Protein AF-A0A1H6IIQ5-F1 (afdb_monomer_lite)

Foldseek 3Di:
DACQPQLQLQLVVLLVVLPWDWDDDPFWIWTDDPQKIKIFGADPSNFTQKMWIQHNVRDIDIDDGDRVVPSQVSSCVRNVDHDDDDDDDDDDDDDDDDDDDQWDDPVNQLVLAPDPVQSVLVVVLVVVLVVLVPDAAPADHDQWDTHGPPWTWIFGQRSRFDDFQWTWTDDPNFIWIWGCLVPPDPLNLPCLSQLVQVLQVHGSNDDGDIDGCPPPHSVSNVVSRVSSSVRSRD

pLDDT: mean 78.48, std 18.33, range [27.16, 97.44]

Sequence (234 aa):
MAEGTGGRLDIVDIAHASGWEVESTIQADVFTKGASRIQVQYSQEDMIENAVKNDGDGDRGALGNHAESKVAQVRYWLTGRPIEAPAAPTRFPEADFTTEPSGWTRPRFIAALEDPGDRAFLAGFLQLMDANGQQPAQGTHARLTFGKRPGGAVFVYPFGRRFPPFKFSIKDGRLMISGCWKGNFKVSGHPGFAEIATLLGQDESGPAKAVPVAGLDPDEVWQIGDRVSRAINR

Organism: Mycolicibacterium rutilum (NCBI:txid370526)

Secondary structure (DSSP, 8-state):
---HHHHHHHHHHHHHHTT-EEEE-SSEEEEEETTEEEEEEE-TTS-EEEEEEE-TTS-EEE--S-HHHHHHHHHHHHH--PPPPPPPPPP----------SB--HHHHHHT---HHHHHHHHHHHHHHHHHHTSPPSSSS-SEEEPBSSS-EEEE-GGG-SS-SEEEEEETTEEEEEESTTSSSTTTT-GGGHHHHHHTT--TTS----EE-TT--HHHHHHHHHHHHHHHT-

Radius of gyration: 19.66 Å; chains: 1; bounding box: 39×60×56 Å

Structure (mmCIF, N/CA/C/O backbone):
data_AF-A0A1H6IIQ5-F1
#
_entry.id   AF-A0A1H6IIQ5-F1
#
loop_
_atom_site.group_PDB
_atom_site.id
_atom_site.type_symbol
_atom_site.label_atom_id
_atom_site.label_alt_id
_atom_site.label_comp_id
_atom_site.label_asym_id
_atom_site.label_entity_id
_atom_site.label_seq_id
_atom_site.pdbx_PDB_ins_code
_atom_site.Cartn_x
_atom_site.Cartn_y
_atom_site.Cartn_z
_atom_site.occupancy
_atom_site.B_iso_or_equiv
_atom_site.auth_seq_id
_atom_site.auth_comp_id
_atom_site.auth_asym_id
_atom_site.auth_atom_id
_atom_site.pdbx_PDB_model_num
ATOM 1 N N . MET A 1 1 ? 13.148 12.201 -7.259 1.00 36.50 1 MET A N 1
ATOM 2 C CA . MET A 1 1 ? 13.138 11.377 -8.486 1.00 36.50 1 MET A CA 1
ATOM 3 C C . MET A 1 1 ? 12.663 9.969 -8.117 1.00 36.50 1 MET A C 1
ATOM 5 O O . MET A 1 1 ? 13.491 9.113 -7.851 1.00 36.50 1 MET A O 1
ATOM 9 N N . ALA A 1 2 ? 11.345 9.774 -7.963 1.00 33.62 2 ALA A N 1
ATOM 10 C CA . ALA A 1 2 ? 10.700 8.490 -7.620 1.00 33.62 2 ALA A CA 1
ATOM 11 C C . ALA A 1 2 ? 9.204 8.478 -8.036 1.00 33.62 2 ALA A C 1
ATOM 13 O O . ALA A 1 2 ? 8.360 7.918 -7.342 1.00 33.62 2 ALA A O 1
ATOM 14 N N . GLU A 1 3 ? 8.853 9.156 -9.136 1.00 41.97 3 GLU A N 1
ATOM 15 C CA . GLU A 1 3 ? 7.456 9.341 -9.580 1.00 41.97 3 GLU A CA 1
ATOM 16 C C . GLU A 1 3 ? 6.924 8.223 -10.499 1.00 41.97 3 GLU A C 1
ATOM 18 O O . GLU A 1 3 ? 5.711 8.112 -10.669 1.00 41.97 3 GLU A O 1
ATOM 23 N N . GLY A 1 4 ? 7.791 7.364 -11.049 1.00 37.19 4 GLY A N 1
ATOM 24 C CA . GLY A 1 4 ? 7.422 6.412 -12.109 1.00 37.19 4 GLY A CA 1
ATOM 25 C C . GLY A 1 4 ? 6.372 5.372 -11.707 1.00 37.19 4 GLY A C 1
ATOM 26 O O . GLY A 1 4 ? 5.328 5.256 -12.343 1.00 37.19 4 GLY A O 1
ATOM 27 N N . THR A 1 5 ? 6.558 4.675 -10.586 1.00 46.50 5 THR A N 1
ATOM 28 C CA . THR A 1 5 ? 5.642 3.580 -10.203 1.00 46.50 5 THR A CA 1
ATOM 29 C C . THR A 1 5 ? 4.276 4.033 -9.687 1.00 46.50 5 THR A C 1
ATOM 31 O O . THR A 1 5 ? 3.289 3.314 -9.835 1.00 46.50 5 THR A O 1
ATOM 34 N N . GLY A 1 6 ? 4.197 5.218 -9.071 1.00 54.16 6 GLY A N 1
ATOM 35 C CA . GLY A 1 6 ? 2.929 5.757 -8.566 1.00 54.16 6 GLY A CA 1
ATOM 36 C C . GLY A 1 6 ? 1.976 6.152 -9.695 1.00 54.16 6 GLY A C 1
ATOM 37 O O . GLY A 1 6 ? 0.761 6.035 -9.547 1.00 54.16 6 GLY A O 1
ATOM 38 N N . GLY A 1 7 ? 2.526 6.568 -10.841 1.00 62.19 7 GLY A N 1
ATOM 39 C CA . GLY A 1 7 ? 1.749 6.992 -12.002 1.00 62.19 7 GLY A CA 1
ATOM 40 C C . GLY A 1 7 ? 0.957 5.854 -12.641 1.00 62.19 7 GLY A C 1
ATOM 41 O O . GLY A 1 7 ? -0.214 6.037 -12.962 1.00 62.19 7 GLY A O 1
ATOM 42 N N . ARG A 1 8 ? 1.559 4.669 -12.789 1.00 71.56 8 ARG A N 1
ATOM 43 C CA . ARG A 1 8 ? 0.907 3.531 -13.449 1.00 71.56 8 ARG A CA 1
ATOM 44 C C . ARG A 1 8 ? -0.277 2.974 -12.655 1.00 71.56 8 ARG A C 1
ATOM 46 O O . ARG A 1 8 ? -1.353 2.797 -13.219 1.00 71.56 8 ARG A O 1
ATOM 53 N N . LEU A 1 9 ? -0.104 2.761 -11.348 1.00 68.19 9 LEU A N 1
ATOM 54 C CA . LEU A 1 9 ? -1.176 2.259 -10.475 1.00 68.19 9 LEU A CA 1
ATOM 55 C C . LEU A 1 9 ? -2.362 3.229 -10.413 1.00 68.19 9 LEU A C 1
ATOM 57 O O . LEU A 1 9 ? -3.512 2.812 -10.497 1.00 68.19 9 LEU A O 1
ATOM 61 N N . ASP A 1 10 ? -2.076 4.528 -10.351 1.00 75.06 10 ASP A N 1
ATOM 62 C CA . ASP A 1 10 ? -3.104 5.565 -10.359 1.00 75.06 10 ASP A CA 1
ATOM 63 C C . ASP A 1 10 ? -3.925 5.580 -11.660 1.00 75.06 10 ASP A C 1
ATOM 65 O O . ASP A 1 10 ? -5.129 5.813 -11.628 1.00 75.06 10 ASP A O 1
ATOM 69 N N . ILE A 1 11 ? -3.305 5.294 -12.807 1.00 79.31 11 ILE A N 1
ATOM 70 C CA . ILE A 1 11 ? -4.010 5.219 -14.095 1.00 79.31 11 ILE A CA 1
ATOM 71 C C . ILE A 1 11 ? -4.976 4.029 -14.122 1.00 79.31 11 ILE A C 1
ATOM 73 O O . ILE A 1 11 ? -6.109 4.184 -14.578 1.00 79.31 11 ILE A O 1
ATOM 77 N N . VAL A 1 12 ? -4.563 2.871 -13.600 1.00 78.31 12 VAL A N 1
ATOM 78 C CA . VAL A 1 12 ? -5.412 1.670 -13.522 1.00 78.31 12 VAL A CA 1
ATOM 79 C C . VAL A 1 12 ? -6.593 1.884 -12.572 1.00 78.31 12 VAL A C 1
ATOM 81 O O . VAL A 1 12 ? -7.730 1.576 -12.931 1.00 78.31 12 VAL A O 1
ATOM 84 N N . ASP A 1 13 ? -6.360 2.486 -11.404 1.00 74.25 13 ASP A N 1
ATOM 85 C CA . ASP A 1 13 ? -7.429 2.809 -10.452 1.00 74.25 13 ASP A CA 1
ATOM 86 C C . ASP A 1 13 ? -8.444 3.802 -11.055 1.00 74.25 13 ASP A C 1
ATOM 88 O O . ASP A 1 13 ? -9.658 3.606 -10.943 1.00 74.25 13 ASP A O 1
ATOM 92 N N . ILE A 1 14 ? -7.967 4.841 -11.757 1.00 77.62 14 ILE A N 1
ATOM 93 C CA . ILE A 1 14 ? -8.823 5.808 -12.467 1.00 77.62 14 ILE A CA 1
ATOM 94 C C . ILE A 1 14 ? -9.638 5.125 -13.570 1.00 77.62 14 ILE A C 1
ATOM 96 O O . ILE A 1 14 ? -10.820 5.441 -13.741 1.00 77.62 14 ILE A O 1
ATOM 100 N N . ALA A 1 15 ? -9.029 4.201 -14.314 1.00 80.44 15 ALA A N 1
ATOM 101 C CA . ALA A 1 15 ? -9.694 3.460 -15.376 1.00 80.44 15 ALA A CA 1
ATOM 102 C C . ALA A 1 15 ? -10.856 2.622 -14.826 1.00 80.44 15 ALA A C 1
ATOM 104 O O . ALA A 1 15 ? -11.986 2.768 -15.298 1.00 80.44 15 ALA A O 1
ATOM 105 N N . HIS A 1 16 ? -10.618 1.842 -13.768 1.00 75.19 16 HIS A N 1
ATOM 106 C CA . HIS A 1 16 ? -11.666 1.065 -13.105 1.00 75.19 16 HIS A CA 1
ATOM 107 C C . HIS A 1 16 ? -12.784 1.952 -12.550 1.00 75.19 16 HIS A C 1
ATOM 109 O O . HIS A 1 16 ? -13.960 1.687 -12.804 1.00 75.19 16 HIS A O 1
ATOM 115 N N . ALA A 1 17 ? -12.439 3.043 -11.858 1.00 70.50 17 ALA A N 1
ATOM 116 C CA . ALA A 1 17 ? -13.425 3.991 -11.336 1.00 70.50 17 ALA A CA 1
ATOM 117 C C . ALA A 1 17 ? -14.260 4.652 -12.448 1.00 70.50 17 ALA A C 1
ATOM 119 O O . ALA A 1 17 ? -15.414 5.017 -12.231 1.00 70.50 17 ALA A O 1
ATOM 120 N N . SER A 1 18 ? -13.691 4.779 -13.648 1.00 78.12 18 SER A N 1
ATOM 121 C CA . SER A 1 18 ? -14.348 5.356 -14.825 1.00 78.12 18 SER A CA 1
ATOM 122 C C . SER A 1 18 ? -15.048 4.304 -15.701 1.00 78.12 18 SER A C 1
ATOM 124 O O . SER A 1 18 ? -15.541 4.641 -16.783 1.00 78.12 18 SER A O 1
ATOM 126 N N . GLY A 1 19 ? -15.118 3.045 -15.253 1.00 81.31 19 GLY A N 1
ATOM 127 C CA . GLY A 1 19 ? -15.808 1.951 -15.940 1.00 81.31 19 GLY A CA 1
ATOM 128 C C . GLY A 1 19 ? -15.093 1.442 -17.191 1.00 81.31 19 GLY A C 1
ATOM 129 O O . GLY A 1 19 ? -15.761 1.054 -18.147 1.00 81.31 19 GLY A O 1
ATOM 130 N N . TRP A 1 20 ? -13.762 1.509 -17.219 1.00 88.06 20 TRP A N 1
ATOM 131 C CA . TRP A 1 20 ? -12.939 0.870 -18.245 1.00 88.06 20 TRP A CA 1
ATOM 132 C C . TRP A 1 20 ? -12.517 -0.528 -17.794 1.00 88.06 20 TRP A C 1
ATOM 134 O O . TRP A 1 20 ? -12.188 -0.749 -16.626 1.00 88.06 20 TRP A O 1
ATOM 144 N N . GLU A 1 21 ? -12.485 -1.457 -18.742 1.00 86.06 21 GLU A N 1
ATOM 145 C CA . GLU A 1 21 ? -11.819 -2.746 -18.584 1.00 86.06 21 GLU A CA 1
ATOM 146 C C . GLU A 1 21 ? -10.320 -2.568 -18.812 1.00 86.06 21 GLU A C 1
ATOM 148 O O . GLU A 1 21 ? -9.916 -1.763 -19.654 1.00 86.06 21 GLU A O 1
ATOM 153 N N . VAL A 1 22 ? -9.495 -3.292 -18.054 1.00 87.19 22 VAL A N 1
ATOM 154 C CA . VAL A 1 22 ? -8.037 -3.131 -18.079 1.00 87.19 22 VAL A CA 1
ATOM 155 C C . VAL A 1 22 ? -7.365 -4.479 -18.295 1.00 87.19 22 VAL A C 1
ATOM 157 O O . VAL A 1 22 ? -7.525 -5.394 -17.491 1.00 87.19 22 VAL A O 1
ATOM 160 N N . GLU A 1 23 ? -6.568 -4.574 -19.354 1.00 84.81 23 GLU A N 1
ATOM 161 C CA . GLU A 1 23 ? -5.636 -5.671 -19.595 1.00 84.81 23 GLU A CA 1
ATOM 162 C C . GLU A 1 23 ? -4.206 -5.164 -19.409 1.00 84.81 23 GLU A C 1
ATOM 164 O O . GLU A 1 23 ? -3.703 -4.348 -20.185 1.00 84.81 23 GLU A O 1
ATOM 169 N N . SER A 1 24 ? -3.537 -5.656 -18.370 1.00 81.75 24 SER A N 1
ATOM 170 C CA . SER A 1 24 ? -2.182 -5.236 -18.016 1.00 81.75 24 SER A CA 1
ATOM 171 C C . SER A 1 24 ? -1.152 -6.301 -18.372 1.00 81.75 24 SER A C 1
ATOM 173 O O . SER A 1 24 ? -1.279 -7.472 -18.025 1.00 81.75 24 SER A O 1
ATOM 175 N N . THR A 1 25 ? -0.075 -5.872 -19.019 1.00 79.00 25 THR A N 1
ATOM 176 C CA . THR A 1 25 ? 1.118 -6.677 -19.305 1.00 79.00 25 THR A CA 1
ATOM 177 C C . THR A 1 25 ? 2.340 -6.097 -18.594 1.00 79.00 25 THR A C 1
ATOM 179 O O . THR A 1 25 ? 2.283 -5.064 -17.933 1.00 79.00 25 THR A O 1
ATOM 182 N N . ILE A 1 26 ? 3.502 -6.729 -18.748 1.00 66.81 26 ILE A N 1
ATOM 183 C CA . ILE A 1 26 ? 4.756 -6.283 -18.121 1.00 66.81 26 ILE A CA 1
ATOM 184 C C . ILE A 1 26 ? 5.161 -4.859 -18.549 1.00 66.81 26 ILE A C 1
ATOM 186 O O . ILE A 1 26 ? 5.787 -4.164 -17.745 1.00 66.81 26 ILE A O 1
ATOM 190 N N . GLN A 1 27 ? 4.809 -4.432 -19.767 1.00 80.50 27 GLN A N 1
ATOM 191 C CA . GLN A 1 27 ? 5.258 -3.171 -20.383 1.00 80.50 27 GLN A CA 1
ATOM 192 C C . GLN A 1 27 ? 4.120 -2.282 -20.891 1.00 80.50 27 GLN A C 1
ATOM 194 O O . GLN A 1 27 ? 4.376 -1.176 -21.358 1.00 80.50 27 GLN A O 1
ATOM 199 N N . ALA A 1 28 ? 2.872 -2.740 -20.834 1.00 86.25 28 ALA A N 1
ATOM 200 C CA . ALA A 1 28 ? 1.758 -1.975 -21.364 1.00 86.25 28 ALA A CA 1
ATOM 201 C C . ALA A 1 28 ? 0.461 -2.255 -20.619 1.00 86.25 28 ALA A C 1
ATOM 203 O O . ALA A 1 28 ? 0.232 -3.390 -20.205 1.00 86.25 28 ALA A O 1
ATOM 204 N N . ASP A 1 29 ? -0.388 -1.240 -20.537 1.00 88.19 29 ASP A N 1
ATOM 205 C CA . ASP A 1 29 ? -1.777 -1.360 -20.112 1.00 88.19 29 ASP A CA 1
ATOM 206 C C . ASP A 1 29 ? -2.686 -1.035 -21.299 1.00 88.19 29 ASP A C 1
ATOM 208 O O . ASP A 1 29 ? -2.440 -0.093 -22.059 1.00 88.19 29 ASP A O 1
ATOM 212 N N . VAL A 1 30 ? -3.721 -1.848 -21.481 1.00 90.50 30 VAL A N 1
ATOM 213 C CA . VAL A 1 30 ? -4.752 -1.668 -22.500 1.00 90.50 30 VAL A CA 1
ATOM 214 C C . VAL A 1 30 ? -6.077 -1.447 -21.788 1.00 90.50 30 VAL A C 1
ATOM 216 O O . VAL A 1 30 ? -6.547 -2.310 -21.057 1.00 90.50 30 VAL A O 1
ATOM 219 N N . PHE A 1 31 ? -6.674 -0.285 -22.016 1.00 91.94 31 PHE A N 1
ATOM 220 C CA . PHE A 1 31 ? -7.953 0.123 -21.458 1.00 91.94 31 PHE A CA 1
ATOM 221 C C . PHE A 1 31 ? -9.018 0.051 -22.546 1.00 91.94 31 PHE A C 1
ATOM 223 O O . PHE A 1 31 ? -8.847 0.660 -23.605 1.00 91.94 31 PHE A O 1
ATOM 230 N N . THR A 1 32 ? -10.126 -0.633 -22.280 1.00 89.56 32 THR A N 1
ATOM 231 C CA . THR A 1 32 ? -11.228 -0.791 -23.238 1.00 89.56 32 THR A CA 1
ATOM 232 C C . THR A 1 32 ? -12.546 -0.328 -22.624 1.00 89.56 32 THR A C 1
ATOM 234 O O . THR A 1 32 ? -12.858 -0.653 -21.478 1.00 89.56 32 THR A O 1
ATOM 237 N N . LYS A 1 33 ? -13.325 0.458 -23.375 1.00 88.94 33 LYS A N 1
ATOM 238 C CA . LYS A 1 33 ? -14.680 0.877 -22.993 1.00 88.94 33 LYS A CA 1
ATOM 239 C C . LYS A 1 33 ? -15.536 1.071 -24.240 1.00 88.94 33 LYS A C 1
ATOM 241 O O . LYS A 1 33 ? -15.359 2.033 -24.987 1.00 88.94 33 LYS A O 1
ATOM 246 N N . GLY A 1 34 ? -16.476 0.154 -24.467 1.00 88.31 34 GLY A N 1
ATOM 247 C CA . GLY A 1 34 ? -17.257 0.128 -25.705 1.00 88.31 34 GLY A CA 1
ATOM 248 C C . GLY A 1 34 ? -16.346 -0.052 -26.923 1.00 88.31 34 GLY A C 1
ATOM 249 O O . GLY A 1 34 ? -15.567 -0.997 -26.972 1.00 88.31 34 GLY A O 1
ATOM 250 N N . ALA A 1 35 ? -16.427 0.865 -27.890 1.00 84.38 35 ALA A N 1
ATOM 251 C CA . ALA A 1 35 ? -15.579 0.858 -29.085 1.00 84.38 35 ALA A CA 1
ATOM 252 C C . ALA A 1 35 ? -14.235 1.596 -28.905 1.00 84.38 35 ALA A C 1
ATOM 254 O O . ALA A 1 35 ? -13.394 1.561 -29.802 1.00 84.38 35 ALA A O 1
ATOM 255 N N . SER A 1 36 ? -14.024 2.270 -27.769 1.00 85.12 36 SER A N 1
ATOM 256 C CA . SER A 1 36 ? -12.792 3.012 -27.496 1.00 85.12 36 SER A CA 1
ATOM 257 C C . SER A 1 36 ? -11.744 2.125 -26.830 1.00 85.12 36 SER A C 1
ATOM 259 O O . SER A 1 36 ? -12.039 1.364 -25.904 1.00 85.12 36 SER A O 1
ATOM 261 N N . ARG A 1 37 ? -10.493 2.276 -27.271 1.00 89.88 37 ARG A N 1
ATOM 262 C CA . ARG A 1 37 ? -9.326 1.556 -26.758 1.00 89.88 37 ARG A CA 1
ATOM 263 C C . ARG A 1 37 ? -8.161 2.509 -26.531 1.00 89.88 37 ARG A C 1
ATOM 265 O O . ARG A 1 37 ? -7.749 3.210 -27.451 1.00 89.88 37 ARG A O 1
ATOM 272 N N . ILE A 1 38 ? -7.580 2.493 -25.338 1.00 89.69 38 ILE A N 1
ATOM 273 C CA . ILE A 1 38 ? -6.360 3.236 -25.008 1.00 89.69 38 ILE A CA 1
ATOM 274 C C . ILE A 1 38 ? -5.260 2.225 -24.705 1.00 89.69 38 ILE A C 1
ATOM 276 O O . ILE A 1 38 ? -5.435 1.357 -23.863 1.00 89.69 38 ILE A O 1
ATOM 280 N N . GLN A 1 39 ? -4.117 2.331 -25.368 1.00 89.88 39 GLN A N 1
ATOM 281 C CA . GLN A 1 39 ? -2.931 1.537 -25.072 1.00 89.88 39 GLN A CA 1
ATOM 282 C C . GLN A 1 39 ? -1.842 2.456 -24.539 1.00 89.88 39 GLN A C 1
ATOM 284 O O . GLN A 1 39 ? -1.460 3.405 -25.216 1.00 89.88 39 GLN A O 1
ATOM 289 N N . VAL A 1 40 ? -1.323 2.158 -23.353 1.00 88.81 40 VAL A N 1
ATOM 290 C CA . VAL A 1 40 ? -0.237 2.900 -22.709 1.00 88.81 40 VAL A CA 1
ATOM 291 C C . VAL A 1 40 ? 0.961 1.972 -22.582 1.00 88.81 40 VAL A C 1
ATOM 293 O O . VAL A 1 40 ? 0.828 0.871 -22.062 1.00 88.81 40 VAL A O 1
ATOM 296 N N . GLN A 1 41 ? 2.117 2.396 -23.079 1.00 85.50 41 GLN A N 1
ATOM 297 C CA . GLN A 1 41 ? 3.392 1.696 -22.952 1.00 85.50 41 GLN A CA 1
ATOM 298 C C . GLN A 1 41 ? 4.259 2.404 -21.918 1.00 85.50 41 GLN A C 1
ATOM 300 O O . GLN A 1 41 ? 4.350 3.636 -21.901 1.00 85.50 41 GLN A O 1
ATOM 305 N N . TYR A 1 42 ? 4.908 1.608 -21.081 1.00 82.56 42 TYR A N 1
ATOM 306 C CA . TYR A 1 42 ? 5.709 2.073 -19.963 1.00 82.56 42 TYR A CA 1
ATOM 307 C C . TYR A 1 42 ? 7.171 1.666 -20.128 1.00 82.56 42 TYR A C 1
ATOM 309 O O . TYR A 1 42 ? 7.471 0.566 -20.599 1.00 82.56 42 TYR A O 1
ATOM 317 N N . SER A 1 43 ? 8.072 2.535 -19.674 1.00 78.31 43 SER A N 1
ATOM 318 C CA . SER A 1 43 ? 9.495 2.240 -19.555 1.00 78.31 43 SER A CA 1
ATOM 319 C C . SER A 1 43 ? 9.749 1.212 -18.454 1.00 78.31 43 SER A C 1
ATOM 321 O O . SER A 1 43 ? 8.867 0.853 -17.668 1.00 78.31 43 SER A O 1
ATOM 323 N N . GLN A 1 44 ? 10.998 0.763 -18.332 1.00 66.06 44 GLN A N 1
ATOM 324 C CA . GLN A 1 44 ? 11.407 -0.109 -17.225 1.00 66.06 44 GLN A CA 1
ATOM 325 C C . GLN A 1 44 ? 11.248 0.538 -15.837 1.00 66.06 44 GLN A C 1
ATOM 327 O O . GLN A 1 44 ? 11.161 -0.190 -14.844 1.00 66.06 44 GLN A O 1
ATOM 332 N N . GLU A 1 45 ? 11.174 1.872 -15.789 1.00 63.59 45 GLU A N 1
ATOM 333 C CA . GLU A 1 45 ? 10.953 2.697 -14.594 1.00 63.59 45 GLU A CA 1
ATOM 334 C C . GLU A 1 45 ? 9.470 3.074 -14.399 1.00 63.59 45 GLU A C 1
ATOM 336 O O . GLU A 1 45 ? 9.156 3.961 -13.611 1.00 63.59 45 GLU A O 1
ATOM 341 N N . ASP A 1 46 ? 8.556 2.424 -15.129 1.00 68.38 46 ASP A N 1
ATOM 342 C CA . ASP A 1 46 ? 7.105 2.666 -15.111 1.00 68.38 46 ASP A CA 1
ATOM 343 C C . ASP A 1 46 ? 6.685 4.090 -15.549 1.00 68.38 46 ASP A C 1
ATOM 345 O O . ASP A 1 46 ? 5.559 4.529 -15.314 1.00 68.38 46 ASP A O 1
ATOM 349 N N . MET A 1 47 ? 7.555 4.805 -16.272 1.00 74.25 47 MET A N 1
ATOM 350 C CA . MET A 1 47 ? 7.220 6.082 -16.915 1.00 74.25 47 MET A CA 1
ATOM 351 C C . MET A 1 47 ? 6.467 5.843 -18.226 1.00 74.25 47 MET A C 1
ATOM 353 O O . MET A 1 47 ? 6.822 4.936 -18.971 1.00 74.25 47 MET A O 1
ATOM 357 N N . ILE A 1 48 ? 5.475 6.673 -18.566 1.00 79.38 48 ILE A N 1
ATOM 358 C CA . ILE A 1 48 ? 4.773 6.545 -19.856 1.00 79.38 48 ILE A CA 1
ATOM 359 C C . ILE A 1 48 ? 5.727 6.900 -21.005 1.00 79.38 48 ILE A C 1
ATOM 361 O O . ILE A 1 48 ? 6.079 8.066 -21.220 1.00 79.38 48 ILE A O 1
ATOM 365 N N . GLU A 1 49 ? 6.105 5.896 -21.789 1.00 81.19 49 GLU A N 1
ATOM 366 C CA . GLU A 1 49 ? 6.883 6.080 -23.013 1.00 81.19 49 GLU A CA 1
ATOM 367 C C . GLU A 1 49 ? 5.980 6.510 -24.158 1.00 81.19 49 GLU A C 1
ATOM 369 O O . GLU A 1 49 ? 6.285 7.478 -24.856 1.00 81.19 49 GLU A O 1
ATOM 374 N N . ASN A 1 50 ? 4.832 5.855 -24.299 1.00 82.06 50 ASN A N 1
ATOM 375 C CA . ASN A 1 50 ? 3.903 6.092 -25.391 1.00 82.06 50 ASN A CA 1
ATOM 376 C C . ASN A 1 50 ? 2.468 5.837 -24.927 1.00 82.06 50 ASN A C 1
ATOM 378 O O . ASN A 1 50 ? 2.232 4.978 -24.080 1.00 82.06 50 ASN A O 1
ATOM 382 N N . ALA A 1 51 ? 1.501 6.552 -25.492 1.00 85.62 51 ALA A N 1
ATOM 383 C CA . ALA A 1 51 ? 0.107 6.161 -25.371 1.00 85.62 51 ALA A CA 1
ATOM 384 C C . ALA A 1 51 ? -0.664 6.483 -26.646 1.00 85.62 51 ALA A C 1
ATOM 386 O O . ALA A 1 51 ? -0.468 7.536 -27.259 1.00 85.62 51 ALA A O 1
ATOM 387 N N . VAL A 1 52 ? -1.558 5.574 -27.018 1.00 85.38 52 VAL A N 1
ATOM 388 C CA . VAL A 1 52 ? -2.399 5.671 -28.207 1.00 85.38 52 VAL A CA 1
ATOM 389 C C . VAL A 1 52 ? -3.847 5.456 -27.798 1.00 85.38 52 VAL A C 1
ATOM 391 O O . VAL A 1 52 ? -4.163 4.437 -27.191 1.00 85.38 52 VAL A O 1
ATOM 394 N N . LYS A 1 53 ? -4.726 6.387 -28.159 1.00 86.81 53 LYS A N 1
ATOM 395 C CA . LYS A 1 53 ? -6.179 6.227 -28.084 1.00 86.81 53 LYS A CA 1
ATOM 396 C C . LYS A 1 53 ? -6.719 5.982 -29.485 1.00 86.81 53 LYS A C 1
ATOM 398 O O . LYS A 1 53 ? -6.410 6.746 -30.395 1.00 86.81 53 LYS A O 1
ATOM 403 N N . ASN A 1 54 ? -7.521 4.938 -29.631 1.00 84.62 54 ASN A N 1
ATOM 404 C CA . ASN A 1 54 ? -8.340 4.682 -30.804 1.00 84.62 54 ASN A CA 1
ATOM 405 C C . ASN A 1 54 ? -9.800 4.766 -30.370 1.00 84.62 54 ASN A C 1
ATOM 407 O O . ASN A 1 54 ? -10.219 4.016 -29.485 1.00 84.62 54 ASN A O 1
ATOM 411 N N . ASP A 1 55 ? -10.556 5.667 -30.977 1.00 78.69 55 ASP A N 1
ATOM 412 C CA . ASP A 1 55 ? -12.002 5.724 -30.805 1.00 78.69 55 ASP A CA 1
ATOM 413 C C . ASP A 1 55 ? -12.705 4.964 -31.936 1.00 78.69 55 ASP A C 1
ATOM 415 O O . ASP A 1 55 ? -12.173 4.832 -33.040 1.00 78.69 55 ASP A O 1
ATOM 419 N N . GLY A 1 56 ? -13.911 4.456 -31.662 1.00 60.72 56 GLY A N 1
ATOM 420 C CA . GLY A 1 56 ? -14.708 3.696 -32.636 1.00 60.72 56 GLY A CA 1
ATOM 421 C C . GLY A 1 56 ? -15.016 4.456 -33.933 1.00 60.72 56 GLY A C 1
ATOM 422 O O . GLY A 1 56 ? -15.259 3.826 -34.957 1.00 60.72 56 GLY A O 1
ATOM 423 N N . ASP A 1 57 ? -14.924 5.788 -33.903 1.00 60.09 57 ASP A N 1
ATOM 424 C CA . ASP A 1 57 ? -15.149 6.685 -35.043 1.00 60.09 57 ASP A CA 1
ATOM 425 C C . ASP A 1 5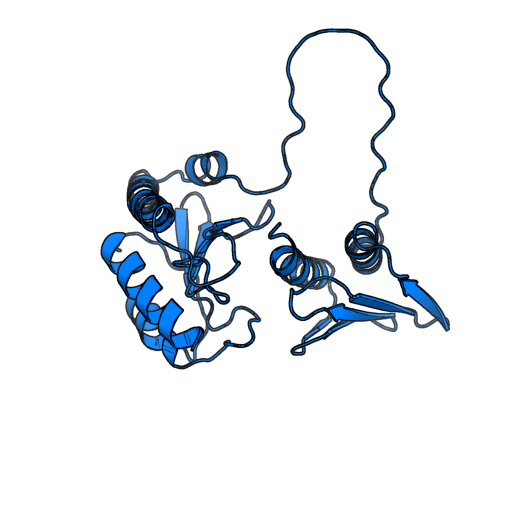7 ? -13.898 6.892 -35.925 1.00 60.09 57 ASP A C 1
ATOM 427 O O . ASP A 1 57 ? -13.914 7.692 -36.859 1.00 60.09 57 ASP A O 1
ATOM 431 N N . GLY A 1 58 ? -12.797 6.181 -35.648 1.00 55.59 58 GLY A N 1
ATOM 432 C CA . GLY A 1 58 ? -11.548 6.281 -36.412 1.00 55.59 58 GLY A CA 1
ATOM 433 C C . GLY A 1 58 ? -10.639 7.442 -35.998 1.00 55.59 58 GLY A C 1
ATOM 434 O O . GLY A 1 58 ? -9.583 7.628 -36.607 1.00 55.59 58 GLY A O 1
ATOM 435 N N . ASP A 1 59 ? -11.008 8.192 -34.956 1.00 56.06 59 ASP A N 1
ATOM 436 C CA . ASP A 1 59 ? -10.148 9.215 -34.365 1.00 56.06 59 ASP A CA 1
ATOM 437 C C . ASP A 1 59 ? -8.998 8.564 -33.579 1.00 56.06 59 ASP A C 1
ATOM 439 O O . ASP A 1 59 ? -9.187 7.599 -32.824 1.00 56.06 59 ASP A O 1
ATOM 443 N N . ARG A 1 60 ? -7.779 9.069 -33.799 1.00 65.94 60 ARG A N 1
ATOM 444 C CA . ARG A 1 60 ? -6.541 8.484 -33.278 1.00 65.94 60 ARG A CA 1
ATOM 445 C C . ARG A 1 60 ? -5.679 9.548 -32.616 1.00 65.94 60 ARG A C 1
ATOM 447 O O . ARG A 1 60 ? -5.005 10.332 -33.279 1.00 65.94 60 ARG A O 1
ATOM 454 N N . GLY A 1 61 ? -5.632 9.508 -31.288 1.00 64.00 61 GLY A N 1
ATOM 455 C CA . GLY A 1 61 ? -4.717 10.320 -30.490 1.00 64.00 61 GLY A CA 1
ATOM 456 C C . GLY A 1 61 ? -3.430 9.553 -30.194 1.00 64.00 61 GLY A C 1
ATOM 457 O O . GLY A 1 61 ? -3.492 8.442 -29.675 1.00 64.00 61 GLY A O 1
ATOM 458 N N . ALA A 1 62 ? -2.263 10.132 -30.479 1.00 69.88 62 ALA A N 1
ATOM 459 C CA . ALA A 1 62 ? -0.963 9.582 -30.086 1.00 69.88 62 ALA A CA 1
ATOM 460 C C . ALA A 1 62 ? -0.145 10.631 -29.324 1.00 69.88 62 ALA A C 1
ATOM 462 O O . ALA A 1 62 ? -0.149 11.810 -29.678 1.00 69.88 62 ALA A O 1
ATOM 463 N N . LEU A 1 63 ? 0.553 10.203 -28.273 1.00 69.88 63 LEU A N 1
ATOM 464 C CA . LEU A 1 63 ? 1.367 11.083 -27.434 1.00 69.88 63 LEU A CA 1
ATOM 465 C C . LEU A 1 63 ? 2.836 11.120 -27.880 1.00 69.88 63 LEU A C 1
ATOM 467 O O . LEU A 1 63 ? 3.481 10.083 -27.991 1.00 69.88 63 LEU A O 1
ATOM 471 N N . GLY A 1 64 ? 3.380 12.327 -28.081 1.00 56.69 64 GLY A N 1
ATOM 472 C CA . GLY A 1 64 ? 4.803 12.568 -28.371 1.00 56.69 64 GLY A CA 1
ATOM 473 C C . GLY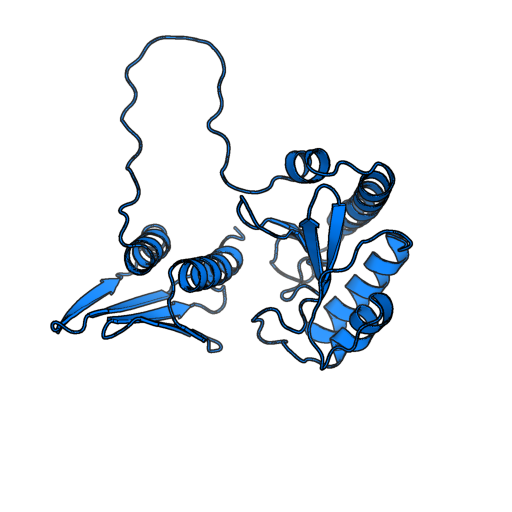 A 1 64 ? 5.705 12.591 -27.124 1.00 56.69 64 GLY A C 1
ATOM 474 O O . GLY A 1 64 ? 5.235 12.485 -25.998 1.00 56.69 64 GLY A O 1
ATOM 475 N N . ASN A 1 65 ? 7.020 12.762 -27.310 1.00 52.44 65 ASN A N 1
ATOM 476 C CA . ASN A 1 65 ? 8.086 12.471 -26.328 1.00 52.44 65 ASN A CA 1
ATOM 477 C C . ASN A 1 65 ? 8.145 13.305 -25.019 1.00 52.44 65 ASN A C 1
ATOM 479 O O . ASN A 1 65 ? 9.106 13.154 -24.271 1.00 52.44 65 ASN A O 1
ATOM 483 N N . HIS A 1 66 ? 7.186 14.170 -24.687 1.00 51.94 66 HIS A N 1
ATOM 484 C CA . HIS A 1 66 ? 7.265 15.019 -23.480 1.00 51.94 66 HIS A CA 1
ATOM 485 C C . HIS A 1 66 ? 6.523 14.384 -22.295 1.00 51.94 66 HIS A C 1
ATOM 487 O O . HIS A 1 66 ? 5.342 14.090 -22.402 1.00 51.94 66 HIS A O 1
ATOM 493 N N . ALA A 1 67 ? 7.216 14.112 -21.182 1.00 48.53 67 ALA A N 1
ATOM 494 C CA . ALA A 1 67 ? 6.732 13.222 -20.117 1.00 48.53 67 ALA A CA 1
ATOM 495 C C . ALA A 1 67 ? 5.642 13.821 -19.199 1.00 48.53 67 ALA A C 1
ATOM 497 O O . ALA A 1 67 ? 4.694 13.114 -18.857 1.00 48.53 67 ALA A O 1
ATOM 498 N N . GLU A 1 68 ? 5.726 15.107 -18.837 1.00 51.59 68 GLU A N 1
ATOM 499 C CA . GLU A 1 68 ? 4.780 15.742 -17.894 1.00 51.59 68 GLU A CA 1
ATOM 500 C C . GLU A 1 68 ? 3.356 15.885 -18.462 1.00 51.59 68 GLU A C 1
ATOM 502 O O . GLU A 1 68 ? 2.377 15.823 -17.719 1.00 51.59 68 GLU A O 1
ATOM 507 N N . SER A 1 69 ? 3.204 15.970 -19.788 1.00 64.94 69 SER A N 1
ATOM 508 C CA . SER A 1 69 ? 1.892 16.024 -20.445 1.00 64.94 69 SER A CA 1
ATOM 509 C C . SER A 1 69 ? 1.258 14.645 -20.667 1.00 64.94 69 SER A C 1
ATOM 511 O O . SER A 1 69 ? 0.049 14.559 -20.890 1.00 64.94 69 SER A O 1
ATOM 513 N N . LYS A 1 70 ? 2.022 13.544 -20.565 1.00 75.75 70 LYS A N 1
ATOM 514 C CA . LYS A 1 70 ? 1.514 12.207 -20.920 1.00 75.75 70 LYS A CA 1
ATOM 515 C C . LYS A 1 70 ? 0.532 11.641 -19.908 1.00 75.75 70 LYS A C 1
ATOM 517 O O . LYS A 1 70 ? -0.533 11.158 -20.283 1.00 75.75 70 LYS A O 1
ATOM 522 N N . VAL A 1 71 ? 0.873 11.719 -18.622 1.00 76.75 71 VAL A N 1
ATOM 523 C CA . VAL A 1 71 ? 0.004 11.226 -17.539 1.00 76.75 71 VAL A CA 1
ATOM 524 C C . VAL A 1 71 ? -1.301 12.020 -17.515 1.00 76.75 71 VAL A C 1
ATOM 526 O O . VAL A 1 71 ? -2.383 11.443 -17.414 1.00 76.75 71 VAL A O 1
ATOM 529 N N . ALA A 1 72 ? -1.201 13.341 -17.667 1.00 75.06 72 ALA A N 1
ATOM 530 C CA . ALA A 1 72 ? -2.344 14.234 -17.787 1.00 75.06 72 ALA A CA 1
ATOM 531 C C . ALA A 1 72 ? -3.265 13.845 -18.955 1.00 75.06 72 ALA A C 1
ATOM 533 O O . ALA A 1 72 ? -4.476 13.720 -18.768 1.00 75.06 72 ALA A O 1
ATOM 534 N N . GLN A 1 73 ? -2.694 13.586 -20.134 1.00 80.88 73 GLN A N 1
ATOM 535 C CA . GLN A 1 73 ? -3.463 13.214 -21.318 1.00 80.88 73 GLN A CA 1
ATOM 536 C C . GLN A 1 73 ? -4.152 11.852 -21.177 1.00 80.88 73 GLN A C 1
ATOM 538 O O . GLN A 1 73 ? -5.317 11.715 -21.545 1.00 80.88 73 GLN A O 1
ATOM 543 N N . VAL A 1 74 ? -3.470 10.845 -20.625 1.00 83.31 74 VAL A N 1
ATOM 544 C CA . VAL A 1 74 ? -4.082 9.525 -20.402 1.00 83.31 74 VAL A CA 1
ATOM 545 C C . VAL A 1 74 ? -5.247 9.635 -19.417 1.00 83.31 74 VAL A C 1
ATOM 547 O O . VAL A 1 74 ? -6.312 9.072 -19.660 1.00 83.31 74 VAL A O 1
ATOM 550 N N . ARG A 1 75 ? -5.106 10.434 -18.351 1.00 83.94 75 ARG A N 1
ATOM 551 C CA . ARG A 1 75 ? -6.223 10.714 -17.435 1.00 83.94 75 ARG A CA 1
ATOM 552 C C . ARG A 1 75 ? -7.375 11.431 -18.131 1.00 83.94 75 ARG A C 1
ATOM 554 O O . ARG A 1 75 ? -8.527 11.067 -17.899 1.00 83.94 75 ARG A O 1
ATOM 561 N N . TYR A 1 76 ? -7.085 12.408 -18.989 1.00 82.44 76 TYR A N 1
ATOM 562 C CA . TYR A 1 76 ? -8.108 13.065 -19.803 1.00 82.44 76 TYR A CA 1
ATOM 563 C C . TYR A 1 76 ? -8.868 12.046 -20.657 1.00 82.44 76 TYR A C 1
ATOM 565 O O . TYR A 1 76 ? -10.093 12.039 -20.654 1.00 82.44 76 TYR A O 1
ATOM 573 N N . TRP A 1 77 ? -8.166 11.134 -21.330 1.00 86.12 77 TRP A N 1
ATOM 574 C CA . TRP A 1 77 ? -8.799 10.105 -22.153 1.00 86.12 77 TRP A CA 1
ATOM 575 C C . TRP A 1 77 ? -9.670 9.130 -21.358 1.00 86.12 77 TRP A C 1
ATOM 577 O O . TRP A 1 77 ? -10.734 8.748 -21.840 1.00 86.12 77 TRP A O 1
ATOM 587 N N . LEU A 1 78 ? -9.253 8.756 -20.146 1.00 84.00 78 LEU A N 1
ATOM 588 C CA . LEU A 1 78 ? -10.012 7.841 -19.288 1.00 84.00 78 LEU A CA 1
ATOM 589 C C . LEU A 1 78 ? -11.252 8.497 -18.663 1.00 84.00 78 LEU A C 1
ATOM 591 O O . LEU A 1 78 ? -12.271 7.832 -18.474 1.00 84.00 78 LEU A O 1
ATOM 595 N N . THR A 1 79 ? -11.178 9.790 -18.344 1.00 82.69 79 THR A N 1
ATOM 596 C CA . THR A 1 79 ? -12.214 10.498 -17.567 1.00 82.69 79 THR A CA 1
ATOM 597 C C . THR A 1 79 ? -13.088 11.441 -18.395 1.00 82.69 79 THR A C 1
ATOM 599 O O . THR A 1 79 ? -14.167 11.821 -17.942 1.00 82.69 79 THR A O 1
ATOM 602 N N . GLY A 1 80 ? -12.635 11.845 -19.585 1.00 77.56 80 GLY A N 1
ATOM 603 C CA . GLY A 1 80 ? -13.284 12.846 -20.435 1.00 77.56 80 GLY A CA 1
ATOM 604 C C . GLY A 1 80 ? -13.231 14.279 -19.889 1.00 77.56 80 GLY A C 1
ATOM 605 O O . GLY A 1 80 ? -13.971 15.131 -20.374 1.00 77.56 80 GLY A O 1
ATOM 606 N N . ARG A 1 81 ? -12.409 14.565 -18.866 1.00 69.00 81 ARG A N 1
ATOM 607 C CA . ARG A 1 81 ? -12.353 15.880 -18.201 1.00 69.00 81 ARG A CA 1
ATOM 608 C C . ARG A 1 81 ? -11.003 16.561 -18.420 1.00 69.00 81 ARG A C 1
ATOM 610 O O . ARG A 1 81 ? -9.993 15.988 -18.002 1.00 69.00 81 ARG A O 1
ATOM 617 N N . PRO A 1 82 ? -10.945 17.751 -19.056 1.00 52.62 82 PRO A N 1
ATOM 618 C CA . PRO A 1 82 ? -9.696 18.498 -19.160 1.00 52.62 82 PRO A CA 1
ATOM 619 C C . PRO A 1 82 ? -9.215 18.891 -17.761 1.00 52.62 82 PRO A C 1
ATOM 621 O O . PRO A 1 82 ? -10.021 19.155 -16.869 1.00 52.62 82 PRO A O 1
ATOM 624 N N . ILE A 1 83 ? -7.898 18.903 -17.558 1.00 53.84 83 ILE A N 1
ATOM 625 C CA . ILE A 1 83 ? -7.312 19.431 -16.325 1.00 53.84 83 ILE A CA 1
ATOM 626 C C . ILE A 1 83 ? -7.536 20.945 -16.352 1.00 53.84 83 ILE A C 1
ATOM 628 O O . ILE A 1 83 ? -7.057 21.607 -17.271 1.00 53.84 83 ILE A O 1
ATOM 632 N N . GLU A 1 84 ? -8.284 21.486 -15.387 1.00 37.66 84 GLU A N 1
ATOM 633 C CA . GLU A 1 84 ? -8.406 22.936 -15.214 1.00 37.66 84 GLU A CA 1
ATOM 634 C C . GLU A 1 84 ? -7.005 23.537 -15.055 1.00 37.66 84 GLU A C 1
ATOM 636 O O . GLU A 1 84 ? -6.259 23.192 -14.135 1.00 37.66 84 GLU A O 1
ATOM 641 N N . ALA A 1 85 ? -6.630 24.414 -15.988 1.00 36.69 85 ALA A N 1
ATOM 642 C CA . ALA A 1 85 ? -5.412 25.195 -15.869 1.00 36.69 85 ALA A CA 1
ATOM 643 C C . ALA A 1 85 ? -5.546 26.142 -14.661 1.00 36.69 85 ALA A C 1
ATOM 645 O O . ALA A 1 85 ? -6.608 26.745 -14.482 1.00 36.69 85 ALA A O 1
ATOM 646 N N . PRO A 1 86 ? -4.500 26.308 -13.834 1.00 35.66 86 PRO A N 1
ATOM 647 C CA . PRO A 1 86 ? -4.559 27.230 -12.710 1.00 35.66 86 PRO A CA 1
ATOM 648 C C . PRO A 1 86 ? -4.765 28.662 -13.224 1.00 35.66 86 PRO A C 1
ATOM 650 O O . PRO A 1 86 ? -4.023 29.137 -14.086 1.00 35.66 86 PRO A O 1
ATOM 653 N N . ALA A 1 87 ? -5.785 29.347 -12.703 1.00 31.16 87 ALA A N 1
ATOM 654 C CA . ALA A 1 87 ? -6.058 30.743 -13.021 1.00 31.16 87 ALA A CA 1
ATOM 655 C C . ALA A 1 87 ? -4.866 31.635 -12.620 1.00 31.16 87 ALA A C 1
ATOM 657 O O . ALA A 1 87 ? -4.291 31.482 -11.541 1.00 31.16 87 ALA A O 1
ATOM 658 N N . ALA A 1 88 ? -4.488 32.562 -13.505 1.00 29.16 88 ALA A N 1
ATOM 659 C CA . ALA A 1 88 ? -3.379 33.490 -13.290 1.00 29.16 88 ALA A CA 1
ATOM 660 C C . ALA A 1 88 ? -3.625 34.410 -12.071 1.00 29.16 88 ALA A C 1
ATOM 662 O O . ALA A 1 88 ? -4.770 34.797 -11.821 1.00 29.16 88 ALA A O 1
ATOM 663 N N . PRO A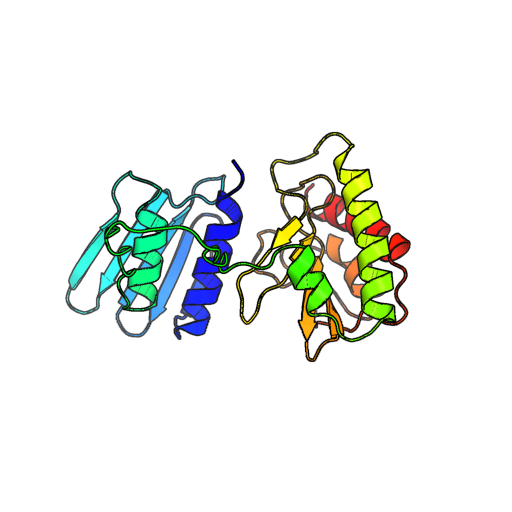 1 89 ? -2.578 34.795 -11.314 1.00 32.12 89 PRO A N 1
ATOM 664 C CA . PRO A 1 89 ? -2.756 35.454 -10.028 1.00 32.12 89 PRO A CA 1
ATOM 665 C C . PRO A 1 89 ? -2.996 36.959 -10.194 1.00 32.12 89 PRO A C 1
ATOM 667 O O . PRO A 1 89 ? -2.136 37.696 -10.680 1.00 32.12 89 PRO A O 1
ATOM 670 N N . THR A 1 90 ? -4.142 37.439 -9.716 1.00 30.56 90 THR A N 1
ATOM 671 C CA . THR A 1 90 ? -4.354 38.864 -9.424 1.00 30.56 90 THR A CA 1
ATOM 672 C C . THR A 1 90 ? -3.772 39.185 -8.044 1.00 30.56 90 THR A C 1
ATOM 674 O O . THR A 1 90 ? -4.055 38.495 -7.068 1.00 30.56 90 THR A O 1
ATOM 677 N N . ARG A 1 91 ? -2.917 40.213 -7.978 1.00 35.53 91 ARG A N 1
ATOM 678 C CA . ARG A 1 91 ? -2.221 40.702 -6.770 1.00 35.53 91 ARG A CA 1
ATOM 679 C C . ARG A 1 91 ? -3.178 41.235 -5.688 1.00 35.53 91 ARG A C 1
ATOM 681 O O . ARG A 1 91 ? -4.143 41.898 -6.053 1.00 35.53 91 ARG A O 1
ATOM 688 N N . PHE A 1 92 ? -2.773 41.036 -4.417 1.00 27.16 92 PHE A N 1
ATOM 689 C CA . PHE A 1 92 ? -3.010 41.771 -3.137 1.00 27.16 92 PHE A CA 1
ATOM 690 C C . PHE A 1 92 ? -3.397 40.827 -1.958 1.00 27.16 92 PHE A C 1
ATOM 692 O O . PHE A 1 92 ? -3.797 39.700 -2.232 1.00 27.16 92 PHE A O 1
ATOM 699 N N . PRO A 1 93 ? -3.136 41.177 -0.672 1.00 38.25 93 PRO A N 1
ATOM 700 C CA . PRO A 1 93 ? -1.963 40.724 0.090 1.00 38.25 93 PRO A CA 1
ATOM 701 C C . PRO A 1 93 ? -2.292 39.824 1.308 1.00 38.25 93 PRO A C 1
ATOM 703 O O . PRO A 1 93 ? -3.414 39.806 1.795 1.00 38.25 93 PRO A O 1
ATOM 706 N N . GLU A 1 94 ? -1.261 39.114 1.784 1.00 37.88 94 GLU A N 1
ATOM 707 C CA . GLU A 1 94 ? -1.065 38.537 3.133 1.00 37.88 94 GLU A CA 1
ATOM 708 C C . GLU A 1 94 ? -2.296 38.042 3.918 1.00 37.88 94 GLU A C 1
ATOM 710 O O . GLU A 1 94 ? -2.878 38.771 4.715 1.00 37.88 94 GLU A O 1
ATOM 715 N N . ALA A 1 95 ? -2.600 36.748 3.789 1.00 30.05 95 ALA A N 1
ATOM 716 C CA . ALA A 1 95 ? -2.721 35.799 4.904 1.00 30.05 95 ALA A CA 1
ATOM 717 C C . ALA A 1 95 ? -3.007 34.393 4.349 1.00 30.05 95 ALA A C 1
ATOM 719 O O . ALA A 1 95 ? -3.711 34.249 3.353 1.00 30.05 95 ALA A O 1
ATOM 720 N N . ASP A 1 96 ? -2.399 33.394 4.993 1.00 37.62 96 ASP A N 1
ATOM 721 C CA . ASP A 1 96 ? -2.620 31.945 4.906 1.00 37.62 96 ASP A CA 1
ATOM 722 C C . ASP A 1 96 ? -3.812 31.457 4.070 1.00 37.62 96 ASP A C 1
ATOM 724 O O . ASP A 1 96 ? -4.944 31.782 4.387 1.00 37.62 96 ASP A O 1
ATOM 728 N N . PHE A 1 97 ? -3.549 30.591 3.083 1.00 27.91 97 PHE A N 1
ATOM 729 C CA . PHE A 1 97 ? -4.114 29.234 2.96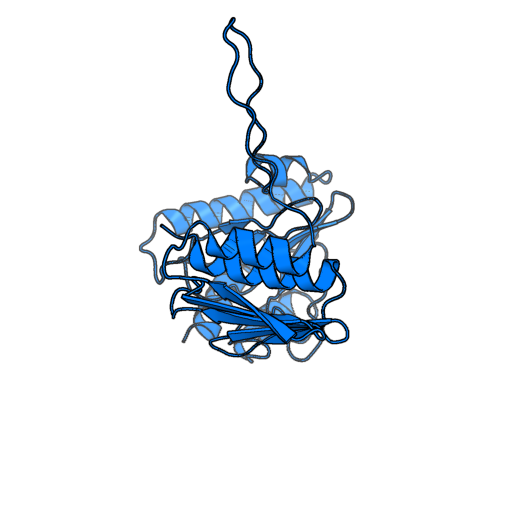7 1.00 27.91 97 PHE A CA 1
ATOM 730 C C . PHE A 1 97 ? -3.355 28.501 1.851 1.00 27.91 97 PHE A C 1
ATOM 732 O O . PHE A 1 97 ? -3.470 28.806 0.665 1.00 27.91 97 PHE A O 1
ATOM 739 N N . THR A 1 98 ? -2.526 27.539 2.248 1.00 34.19 98 THR A N 1
ATOM 740 C CA . THR A 1 98 ? -1.806 26.653 1.333 1.00 34.19 98 THR A CA 1
ATOM 741 C C . THR A 1 98 ? -2.795 25.750 0.595 1.00 34.19 98 THR A C 1
ATOM 743 O O . THR A 1 98 ? -3.651 25.104 1.195 1.00 34.19 98 THR A O 1
ATOM 746 N N . THR A 1 99 ? -2.677 25.701 -0.728 1.00 35.56 99 THR A N 1
ATOM 747 C CA . THR A 1 99 ? -3.343 24.739 -1.609 1.00 35.56 99 THR A CA 1
ATOM 748 C C . THR A 1 99 ? -3.067 23.322 -1.095 1.00 35.56 99 THR A C 1
ATOM 750 O O . THR A 1 99 ? -1.923 22.866 -1.116 1.00 35.56 99 THR A O 1
ATOM 753 N N . GLU A 1 100 ? -4.082 22.627 -0.568 1.00 37.28 100 GLU A N 1
ATOM 754 C CA . GLU A 1 100 ? -3.868 21.297 0.004 1.00 37.28 100 GLU A CA 1
ATOM 755 C C . GLU A 1 100 ? -3.415 20.304 -1.087 1.00 37.28 100 GLU A C 1
ATOM 757 O O . GLU A 1 100 ? -4.121 20.124 -2.083 1.00 37.28 100 GLU A O 1
ATOM 762 N N . PRO A 1 101 ? -2.276 19.604 -0.917 1.00 44.53 101 PRO A N 1
ATOM 763 C CA . PRO A 1 101 ? -1.881 18.545 -1.836 1.00 44.53 101 PRO A CA 1
ATOM 764 C C . PRO A 1 101 ? -2.910 17.409 -1.776 1.00 44.53 101 PRO A C 1
ATOM 766 O O . PRO A 1 101 ? -3.222 16.897 -0.701 1.00 44.53 101 PRO A O 1
ATOM 769 N N . SER A 1 102 ? -3.421 16.997 -2.936 1.00 54.81 102 SER A N 1
ATOM 770 C CA . SER A 1 102 ? -4.516 16.027 -3.116 1.00 54.81 102 SER A CA 1
ATOM 771 C C . SER A 1 102 ? -4.188 14.568 -2.729 1.00 54.81 102 SER A C 1
ATOM 773 O O . SER A 1 102 ? -5.013 13.670 -2.919 1.00 54.81 102 SER A O 1
ATOM 775 N N . GLY A 1 103 ? -3.000 14.308 -2.172 1.00 60.56 103 GLY A N 1
ATOM 776 C CA . GLY A 1 103 ? -2.528 12.984 -1.749 1.00 60.56 103 GLY A CA 1
ATOM 777 C C . GLY A 1 103 ? -2.529 12.787 -0.231 1.00 60.56 103 GLY A C 1
ATOM 778 O O . GLY A 1 103 ? -2.536 13.747 0.544 1.00 60.56 103 GLY A O 1
ATOM 779 N N . TRP A 1 104 ? -2.496 11.526 0.213 1.00 66.19 104 TRP A N 1
ATOM 780 C CA . TRP A 1 104 ? -2.225 11.234 1.620 1.00 66.19 104 TRP A CA 1
ATOM 781 C C . TRP A 1 104 ? -0.818 11.714 2.001 1.00 66.19 104 TRP A C 1
ATOM 783 O O . TRP A 1 104 ? 0.155 11.473 1.291 1.00 66.19 104 TRP A O 1
ATOM 793 N N . THR A 1 105 ? -0.708 12.378 3.149 1.00 76.94 105 THR A N 1
ATOM 794 C CA . THR A 1 105 ? 0.571 12.656 3.815 1.00 76.94 105 THR A CA 1
ATOM 795 C C . THR A 1 105 ? 0.632 11.858 5.110 1.00 76.94 105 THR A C 1
ATOM 797 O O . THR A 1 105 ? -0.411 11.510 5.668 1.00 76.94 105 THR A O 1
ATOM 800 N N . ARG A 1 106 ? 1.836 11.593 5.632 1.00 79.88 106 ARG A N 1
ATOM 801 C CA . ARG A 1 106 ? 2.005 10.891 6.918 1.00 79.88 106 ARG A CA 1
ATOM 802 C C . ARG A 1 106 ? 1.191 11.542 8.055 1.00 79.88 106 ARG A C 1
ATOM 804 O O . ARG A 1 106 ? 0.433 10.810 8.688 1.00 79.88 106 ARG A O 1
ATOM 811 N N . PRO A 1 107 ? 1.241 12.873 8.285 1.00 82.38 107 PRO A N 1
ATOM 812 C CA . PRO A 1 107 ? 0.435 13.503 9.334 1.00 82.38 107 PRO A CA 1
ATOM 813 C C . PRO A 1 107 ? -1.074 13.357 9.111 1.00 82.38 107 PRO A C 1
ATOM 815 O O . PRO A 1 107 ? -1.800 13.050 10.051 1.00 82.38 107 PRO A O 1
ATOM 818 N N . ARG A 1 108 ? -1.554 13.515 7.868 1.00 81.88 108 ARG A N 1
ATOM 819 C CA . ARG A 1 108 ? -2.986 13.372 7.559 1.00 81.88 108 ARG A CA 1
ATOM 820 C C . ARG A 1 108 ? -3.477 11.938 7.720 1.00 81.88 108 ARG A C 1
ATOM 822 O O . ARG A 1 108 ? -4.578 11.738 8.214 1.00 81.88 108 ARG A O 1
ATOM 829 N N . PHE A 1 109 ? -2.673 10.954 7.321 1.00 83.62 109 PHE A N 1
ATOM 830 C CA . PHE A 1 109 ? -3.019 9.541 7.464 1.00 83.62 109 PHE A CA 1
ATOM 831 C C . PHE A 1 109 ? -3.140 9.150 8.943 1.00 83.62 109 PHE A C 1
ATOM 833 O O . PHE A 1 109 ? -4.108 8.509 9.327 1.00 83.62 109 PHE A O 1
ATOM 840 N N . ILE A 1 110 ? -2.222 9.621 9.794 1.00 86.00 110 ILE A N 1
ATOM 841 C CA . ILE A 1 110 ? -2.308 9.414 11.249 1.00 86.00 110 ILE A CA 1
ATOM 842 C C . ILE A 1 110 ? -3.540 10.121 11.835 1.00 86.00 110 ILE A C 1
ATOM 844 O O . ILE A 1 110 ? -4.257 9.534 12.641 1.00 86.00 110 ILE A O 1
ATOM 848 N N . ALA A 1 111 ? -3.807 11.365 11.423 1.00 86.19 111 ALA A N 1
ATOM 849 C CA . ALA A 1 111 ? -4.937 12.148 11.928 1.00 86.19 111 ALA A CA 1
ATOM 850 C C . ALA A 1 111 ? -6.307 11.548 11.567 1.00 86.19 111 ALA A C 1
ATOM 852 O O . ALA A 1 111 ? -7.269 11.756 12.300 1.00 86.19 111 ALA A O 1
ATOM 853 N N . ALA A 1 112 ? -6.391 10.800 10.463 1.00 86.31 112 ALA A N 1
ATOM 854 C CA . ALA A 1 112 ? -7.614 10.140 10.010 1.00 86.31 112 ALA A CA 1
ATOM 855 C C . ALA A 1 112 ? -7.949 8.844 10.774 1.00 86.31 112 ALA A C 1
ATOM 857 O O . ALA A 1 112 ? -9.039 8.306 10.596 1.00 86.31 112 ALA A O 1
ATOM 858 N N . LEU A 1 113 ? -7.039 8.334 11.609 1.00 88.38 113 LEU A N 1
ATOM 859 C CA . LEU A 1 113 ? -7.332 7.217 12.506 1.00 88.38 113 LEU A CA 1
ATOM 860 C C . LEU A 1 113 ? -8.086 7.723 13.727 1.00 88.38 113 LEU A C 1
ATOM 862 O O . LEU A 1 113 ? -7.652 8.690 14.343 1.00 88.38 113 LEU A O 1
ATOM 866 N N . GLU A 1 114 ? -9.166 7.062 14.117 1.00 89.94 114 GLU A N 1
ATOM 867 C CA . GLU A 1 114 ? -9.968 7.423 15.293 1.00 89.94 114 GLU A CA 1
ATOM 868 C C . GLU A 1 114 ? -9.586 6.585 16.520 1.00 89.94 114 GLU A C 1
ATOM 870 O O . GLU A 1 114 ? -9.617 7.084 17.645 1.00 89.94 114 GLU A O 1
ATOM 875 N N . ASP A 1 115 ? -9.154 5.337 16.309 1.00 90.50 115 ASP A N 1
ATOM 876 C CA . ASP A 1 115 ? -8.793 4.411 17.383 1.00 90.50 115 ASP A CA 1
ATOM 877 C C . ASP A 1 115 ? -7.370 4.671 17.937 1.00 90.50 115 ASP A C 1
ATOM 879 O O . ASP A 1 115 ? -6.395 4.695 17.174 1.00 90.50 115 ASP A O 1
ATOM 883 N N . PRO A 1 116 ? -7.202 4.847 19.264 1.00 89.88 116 PRO A N 1
ATOM 884 C CA . PRO A 1 116 ? -5.890 5.073 19.874 1.00 89.88 116 PRO A CA 1
ATOM 885 C C . PRO A 1 116 ? -4.911 3.900 19.735 1.00 89.88 116 PRO A C 1
ATOM 887 O O . PRO A 1 116 ? -3.707 4.134 19.625 1.00 89.88 116 PRO A O 1
ATOM 890 N N . GLY A 1 117 ? -5.401 2.657 19.734 1.00 91.19 117 GLY A N 1
ATOM 891 C CA . GLY A 1 117 ? -4.579 1.459 19.556 1.00 91.19 117 GLY A CA 1
ATOM 892 C C . GLY A 1 117 ? -4.026 1.367 18.137 1.00 91.19 117 GLY A C 1
ATOM 893 O O . GLY A 1 117 ? -2.828 1.161 17.956 1.00 91.19 117 GLY A O 1
ATOM 894 N N . ASP A 1 118 ? -4.860 1.644 17.136 1.00 93.19 118 ASP A N 1
ATOM 895 C CA . ASP A 1 118 ? -4.445 1.716 15.733 1.00 93.19 118 ASP A CA 1
ATOM 896 C C . ASP A 1 118 ? -3.405 2.836 15.511 1.00 93.19 118 ASP A C 1
ATOM 898 O O . ASP A 1 118 ? -2.420 2.648 14.789 1.00 93.19 118 ASP A O 1
ATOM 902 N N . ARG A 1 119 ? -3.576 3.996 16.169 1.00 91.25 119 ARG A N 1
ATOM 903 C CA . ARG A 1 119 ? -2.581 5.086 16.152 1.00 91.25 119 ARG A CA 1
ATOM 904 C C . ARG A 1 119 ? -1.256 4.667 16.790 1.00 91.25 119 ARG A C 1
ATOM 906 O O . ARG A 1 119 ? -0.205 4.985 16.236 1.00 91.25 119 ARG A O 1
ATOM 913 N N . ALA A 1 120 ? -1.295 3.978 17.932 1.00 91.12 120 ALA A N 1
ATOM 914 C CA . ALA A 1 120 ? -0.099 3.499 18.623 1.00 91.12 120 ALA A CA 1
ATOM 915 C C . ALA A 1 120 ? 0.653 2.449 17.790 1.00 91.12 120 ALA A C 1
ATOM 917 O O . ALA A 1 120 ? 1.866 2.569 17.613 1.00 91.12 120 ALA A O 1
ATOM 918 N N . PHE A 1 121 ? -0.074 1.490 17.206 1.00 95.69 121 PHE A N 1
ATOM 919 C CA . PHE A 1 121 ? 0.474 0.514 16.266 1.00 95.69 121 PHE A CA 1
ATOM 920 C C . PHE A 1 121 ? 1.175 1.215 15.097 1.00 95.69 121 PHE A C 1
ATOM 922 O O . PHE A 1 121 ? 2.348 0.956 14.824 1.00 95.69 121 PHE A O 1
ATOM 929 N N . LEU A 1 122 ? 0.488 2.152 14.430 1.00 93.06 122 LEU A N 1
ATOM 930 C CA . LEU A 1 122 ? 1.060 2.864 13.290 1.00 93.06 122 LEU A CA 1
ATOM 931 C C . LEU A 1 122 ? 2.282 3.695 13.693 1.00 93.06 122 LEU A C 1
ATOM 933 O O . LEU A 1 122 ? 3.247 3.757 12.937 1.00 93.06 122 LEU A O 1
ATOM 937 N N . ALA A 1 123 ? 2.265 4.329 14.867 1.00 89.19 123 ALA A N 1
ATOM 938 C CA . ALA A 1 123 ? 3.403 5.091 15.368 1.00 89.19 123 ALA A CA 1
ATOM 939 C C . ALA A 1 123 ? 4.638 4.202 15.577 1.00 89.19 123 ALA A C 1
ATOM 941 O O . ALA A 1 123 ? 5.713 4.560 15.093 1.00 89.19 123 ALA A O 1
ATOM 942 N N . GLY A 1 124 ? 4.481 3.039 16.221 1.00 91.00 124 GLY A N 1
ATOM 943 C CA . GLY A 1 124 ? 5.560 2.059 16.384 1.00 91.00 124 GLY A CA 1
ATOM 944 C C . GLY A 1 124 ? 6.080 1.554 15.037 1.00 91.00 124 GLY A C 1
ATOM 945 O O . GLY A 1 124 ? 7.278 1.607 14.763 1.00 91.00 124 GLY A O 1
ATOM 946 N N . PHE A 1 125 ? 5.173 1.195 14.126 1.00 93.62 125 PHE A N 1
ATOM 947 C CA . PHE A 1 125 ? 5.544 0.761 12.781 1.00 93.62 125 PHE A CA 1
ATOM 948 C C . PHE A 1 125 ? 6.321 1.840 12.005 1.00 93.62 125 PHE A C 1
ATOM 950 O O . PHE A 1 125 ? 7.314 1.562 11.332 1.00 93.62 125 PHE A O 1
ATOM 957 N N . LEU A 1 126 ? 5.900 3.103 12.101 1.00 89.69 126 LEU A N 1
ATOM 958 C CA . LEU A 1 126 ? 6.574 4.210 11.429 1.00 89.69 126 LEU A CA 1
ATOM 959 C C . LEU A 1 126 ? 7.965 4.502 12.015 1.00 89.69 126 LEU A C 1
ATOM 961 O O . LEU A 1 126 ? 8.838 4.929 11.264 1.00 89.69 126 LEU A O 1
ATOM 965 N N . GLN A 1 127 ? 8.210 4.233 13.302 1.00 89.06 127 GLN A N 1
ATOM 966 C CA . GLN A 1 127 ? 9.564 4.309 13.870 1.00 89.06 127 GLN A CA 1
ATOM 967 C C . GLN A 1 127 ? 10.496 3.265 13.243 1.00 89.06 127 GLN A C 1
ATOM 969 O O . GLN A 1 127 ? 11.633 3.589 12.899 1.00 89.06 127 GLN A O 1
ATOM 974 N N . LEU A 1 128 ? 10.008 2.041 13.014 1.00 90.62 128 LEU A N 1
ATOM 975 C CA . LEU A 1 128 ? 10.762 0.994 12.313 1.00 90.62 128 LEU A CA 1
ATOM 976 C C . LEU A 1 128 ? 11.066 1.396 10.864 1.00 90.62 128 LEU A C 1
ATOM 978 O O . LEU A 1 128 ? 12.182 1.196 10.379 1.00 90.62 128 LEU A O 1
ATOM 982 N N . MET A 1 129 ? 10.110 2.044 10.191 1.00 86.94 129 MET A N 1
ATOM 983 C CA . MET A 1 129 ? 10.312 2.617 8.856 1.00 86.94 129 MET A CA 1
ATOM 984 C C . MET A 1 129 ? 11.370 3.723 8.841 1.00 86.94 129 MET A C 1
ATOM 986 O O . MET A 1 129 ? 12.200 3.764 7.930 1.00 86.94 129 MET A O 1
ATOM 990 N N . ASP A 1 130 ? 11.357 4.613 9.832 1.00 85.75 130 ASP A N 1
ATOM 991 C CA . ASP A 1 130 ? 12.328 5.702 9.948 1.00 85.75 130 ASP A CA 1
ATOM 992 C C . ASP A 1 130 ? 13.734 5.160 10.245 1.00 85.75 130 ASP A C 1
ATOM 994 O O . ASP A 1 130 ? 14.707 5.594 9.621 1.00 85.75 130 ASP A O 1
ATOM 998 N N . ALA A 1 131 ? 13.841 4.154 11.121 1.00 83.06 131 ALA A N 1
ATOM 999 C CA . ALA A 1 131 ? 15.085 3.438 11.399 1.00 83.06 131 ALA A CA 1
ATOM 1000 C C . ALA A 1 131 ? 15.616 2.721 10.151 1.00 83.06 131 ALA A C 1
ATOM 1002 O O . ALA A 1 131 ? 16.798 2.839 9.819 1.00 83.06 131 ALA A O 1
ATOM 1003 N N . ASN A 1 132 ? 14.737 2.051 9.395 1.00 86.81 132 ASN A N 1
ATOM 1004 C CA . ASN A 1 132 ? 15.089 1.512 8.089 1.00 86.81 132 ASN A CA 1
ATOM 1005 C C . ASN A 1 132 ? 15.620 2.623 7.184 1.00 86.81 132 ASN A C 1
ATOM 1007 O O . ASN A 1 132 ? 16.660 2.430 6.560 1.00 86.81 132 ASN A O 1
ATOM 1011 N N . GLY A 1 133 ? 14.946 3.780 7.164 1.00 82.38 133 GLY A N 1
ATOM 1012 C CA . GLY A 1 133 ? 15.307 5.031 6.488 1.00 82.38 133 GLY A CA 1
ATOM 1013 C C . GLY A 1 133 ? 16.787 5.413 6.541 1.00 82.38 133 GLY A C 1
ATOM 1014 O O . GLY A 1 133 ? 17.316 5.918 5.552 1.00 82.38 133 GLY A O 1
ATOM 1015 N N . GLN A 1 134 ? 17.449 5.116 7.661 1.00 81.31 134 GLN A N 1
ATOM 1016 C CA . GLN A 1 134 ? 18.863 5.417 7.906 1.00 81.31 134 GLN A CA 1
ATOM 1017 C C . GLN A 1 134 ? 19.833 4.370 7.338 1.00 81.31 134 GLN A C 1
ATOM 1019 O O . GLN A 1 134 ? 21.038 4.598 7.277 1.00 81.31 134 GLN A O 1
ATOM 1024 N N . GLN A 1 135 ? 19.332 3.209 6.921 1.00 81.06 135 GLN A N 1
ATOM 1025 C CA . GLN A 1 135 ? 20.131 2.140 6.326 1.00 81.06 135 GLN A CA 1
ATOM 1026 C C . GLN A 1 135 ? 20.261 2.318 4.806 1.00 81.06 135 GLN A C 1
ATOM 1028 O O . GLN A 1 135 ? 19.362 2.898 4.184 1.00 81.06 135 GLN A O 1
ATOM 1033 N N . PRO A 1 136 ? 21.324 1.776 4.177 1.00 81.62 136 PRO A N 1
ATOM 1034 C CA . PRO A 1 136 ? 21.468 1.789 2.726 1.00 81.62 136 PRO A CA 1
ATOM 1035 C C . PRO A 1 136 ? 20.235 1.216 2.019 1.00 81.62 136 PRO A C 1
ATOM 1037 O O . PRO A 1 136 ? 19.713 0.163 2.400 1.00 81.62 136 PRO A O 1
ATOM 1040 N N . ALA A 1 137 ? 19.770 1.915 0.985 1.00 84.31 137 ALA A N 1
ATOM 1041 C CA . ALA A 1 137 ? 18.670 1.440 0.160 1.00 84.31 137 ALA A CA 1
ATOM 1042 C C . ALA A 1 137 ? 19.100 0.201 -0.645 1.00 84.31 137 ALA A C 1
ATOM 1044 O O . ALA A 1 137 ? 20.232 0.112 -1.115 1.00 84.31 137 ALA A O 1
ATOM 1045 N N . GLN A 1 138 ? 18.182 -0.750 -0.808 1.00 83.81 138 GLN A N 1
ATOM 1046 C CA . GLN A 1 138 ? 18.357 -1.955 -1.631 1.00 83.81 138 GLN A CA 1
ATOM 1047 C C . GLN A 1 138 ? 17.548 -1.882 -2.935 1.00 83.81 138 GLN A C 1
ATOM 1049 O O . GLN A 1 138 ? 17.512 -2.838 -3.703 1.00 83.81 138 GLN A O 1
ATOM 1054 N N . GLY A 1 139 ? 16.888 -0.753 -3.181 1.00 81.88 139 GLY A N 1
ATOM 1055 C CA . GLY A 1 139 ? 16.195 -0.441 -4.421 1.00 81.88 139 GLY A CA 1
ATOM 1056 C C . GLY A 1 139 ? 15.972 1.065 -4.547 1.00 81.88 139 GLY A C 1
ATOM 1057 O O . GLY A 1 139 ? 16.470 1.850 -3.739 1.00 81.88 139 GLY A O 1
ATOM 1058 N N . THR A 1 140 ? 15.244 1.468 -5.583 1.00 79.06 140 THR A N 1
ATOM 1059 C CA . THR A 1 140 ? 15.040 2.877 -5.953 1.00 79.06 140 THR A CA 1
ATOM 1060 C C . THR A 1 140 ? 13.711 3.455 -5.461 1.00 79.06 140 THR A C 1
ATOM 1062 O O . THR A 1 140 ? 13.457 4.644 -5.648 1.00 79.06 140 THR A O 1
ATOM 1065 N N . HIS A 1 141 ? 12.852 2.648 -4.828 1.00 75.19 141 HIS A N 1
ATOM 1066 C CA . HIS A 1 141 ? 11.522 3.089 -4.417 1.00 75.19 141 HIS A CA 1
ATOM 1067 C C . HIS A 1 141 ? 11.561 3.903 -3.127 1.00 75.19 141 HIS A C 1
ATOM 1069 O O . HIS A 1 141 ? 12.315 3.618 -2.192 1.00 75.19 141 HIS A O 1
ATOM 1075 N N . ALA A 1 142 ? 10.660 4.883 -3.040 1.00 81.25 142 ALA A N 1
ATOM 1076 C CA . ALA A 1 142 ? 10.335 5.501 -1.767 1.00 81.25 142 ALA A CA 1
ATOM 1077 C C . ALA A 1 142 ? 9.799 4.431 -0.803 1.00 81.25 142 ALA A C 1
ATOM 1079 O O . ALA A 1 142 ? 8.915 3.647 -1.148 1.00 81.25 142 ALA A O 1
ATOM 1080 N N . ARG A 1 143 ? 10.324 4.415 0.425 1.00 81.31 143 ARG A N 1
ATOM 1081 C CA . ARG A 1 143 ? 10.006 3.391 1.437 1.00 81.31 143 ARG A CA 1
ATOM 1082 C C . ARG A 1 143 ? 8.535 3.403 1.857 1.00 81.31 143 ARG A C 1
ATOM 1084 O O . ARG A 1 143 ? 8.003 2.380 2.273 1.00 81.31 143 ARG A O 1
ATOM 1091 N N . LEU A 1 144 ? 7.881 4.554 1.722 1.00 83.81 144 LEU A N 1
ATOM 1092 C CA . LEU A 1 144 ? 6.437 4.715 1.834 1.00 83.81 144 LEU A CA 1
ATOM 1093 C C . LEU A 1 144 ? 5.932 5.416 0.583 1.00 83.81 144 LEU A C 1
ATOM 1095 O O . LEU A 1 144 ? 6.439 6.477 0.220 1.00 83.81 144 LEU A O 1
ATOM 1099 N N . THR A 1 145 ? 4.915 4.839 -0.047 1.00 80.06 145 THR A N 1
ATOM 1100 C CA . THR A 1 145 ? 4.200 5.485 -1.150 1.00 80.06 145 THR A CA 1
ATOM 1101 C C . THR A 1 145 ? 2.738 5.639 -0.767 1.00 80.06 145 THR A C 1
ATOM 1103 O O . THR A 1 145 ? 2.073 4.667 -0.407 1.00 80.06 145 THR A O 1
ATOM 1106 N N . PHE A 1 146 ? 2.247 6.871 -0.839 1.00 75.69 146 PHE A N 1
ATOM 1107 C CA . PHE A 1 146 ? 0.890 7.245 -0.469 1.00 75.69 146 PHE A CA 1
ATOM 1108 C C . PHE A 1 146 ? -0.019 7.240 -1.702 1.00 75.69 146 PHE A C 1
ATOM 1110 O O . PHE A 1 146 ? 0.271 7.915 -2.688 1.00 75.69 146 PHE A O 1
ATOM 1117 N N . GLY A 1 147 ? -1.126 6.496 -1.645 1.00 67.94 147 GLY A N 1
ATOM 1118 C CA . GLY A 1 147 ? -2.202 6.595 -2.636 1.00 67.94 147 GLY A CA 1
ATOM 1119 C C . GLY A 1 147 ? -2.968 7.926 -2.555 1.00 67.94 147 GLY A C 1
ATOM 1120 O O . GLY A 1 147 ? -2.760 8.734 -1.645 1.00 67.94 147 GLY A O 1
ATOM 1121 N N . LYS A 1 148 ? -3.886 8.161 -3.499 1.00 58.75 148 LYS A N 1
ATOM 1122 C CA . LYS A 1 148 ? -4.728 9.373 -3.539 1.00 58.75 148 LYS A CA 1
ATOM 1123 C C . LYS A 1 148 ? -6.049 9.210 -2.790 1.00 58.75 148 LYS A C 1
ATOM 1125 O O . LYS A 1 148 ? -6.622 8.127 -2.813 1.00 58.75 148 LYS A O 1
ATOM 1130 N N . ARG A 1 149 ? -6.549 10.315 -2.218 1.00 52.47 149 ARG A N 1
ATOM 1131 C CA . ARG A 1 149 ? -7.873 10.446 -1.567 1.00 52.47 149 ARG A CA 1
ATOM 1132 C C . ARG A 1 149 ? -9.027 10.446 -2.594 1.00 52.47 149 ARG A C 1
ATOM 1134 O O . ARG A 1 149 ? -8.774 10.772 -3.753 1.00 52.47 149 ARG A O 1
ATOM 1141 N N . PRO A 1 150 ? -10.291 10.140 -2.207 1.00 46.41 150 PRO A N 1
ATOM 1142 C CA . PRO A 1 150 ? -10.792 9.819 -0.857 1.00 46.41 150 PRO A CA 1
ATOM 1143 C C . PRO A 1 150 ? -10.516 8.376 -0.407 1.00 46.41 150 PRO A C 1
ATOM 1145 O O . PRO A 1 150 ? -10.594 8.098 0.785 1.00 46.41 150 PRO A O 1
ATOM 1148 N N . GLY A 1 151 ? -10.157 7.488 -1.339 1.00 57.47 151 GLY A N 1
ATOM 1149 C CA . GLY A 1 151 ? -9.586 6.172 -1.051 1.00 57.47 151 GLY A CA 1
ATOM 1150 C C . GLY A 1 151 ? -8.078 6.251 -0.801 1.00 57.47 151 GLY A C 1
ATOM 1151 O O . GLY A 1 151 ? -7.556 7.288 -0.399 1.00 57.47 151 GLY A O 1
ATOM 1152 N N . GLY A 1 152 ? -7.366 5.153 -1.033 1.00 64.50 152 GLY A N 1
ATOM 1153 C CA . GLY A 1 152 ? -5.905 5.139 -1.030 1.00 64.50 152 GLY A CA 1
ATOM 1154 C C . GLY A 1 152 ? -5.301 4.349 0.123 1.00 64.50 152 GLY A C 1
ATOM 1155 O O . GLY A 1 152 ? -5.791 4.339 1.251 1.00 64.50 152 GLY A O 1
ATOM 1156 N N . ALA A 1 153 ? -4.215 3.662 -0.204 1.00 80.19 153 ALA A N 1
ATOM 1157 C CA . ALA A 1 153 ? -3.437 2.877 0.729 1.00 80.19 153 ALA A CA 1
ATOM 1158 C C . ALA A 1 153 ? -2.018 3.443 0.832 1.00 80.19 153 ALA A C 1
ATOM 1160 O O . ALA A 1 153 ? -1.525 4.099 -0.088 1.00 80.19 153 ALA A O 1
ATOM 1161 N N . VAL A 1 154 ? -1.362 3.178 1.951 1.00 87.69 154 VAL A N 1
ATOM 1162 C CA . VAL A 1 154 ? 0.058 3.433 2.148 1.00 87.69 154 VAL A CA 1
ATOM 1163 C C . VAL A 1 154 ? 0.789 2.132 1.878 1.00 87.69 154 VAL A C 1
ATOM 1165 O O . VAL A 1 154 ? 0.679 1.176 2.645 1.00 87.69 154 VAL A O 1
ATOM 1168 N N . PHE A 1 155 ? 1.506 2.086 0.763 1.00 88.81 155 PHE A N 1
ATOM 1169 C CA . PHE A 1 155 ? 2.326 0.941 0.396 1.00 88.81 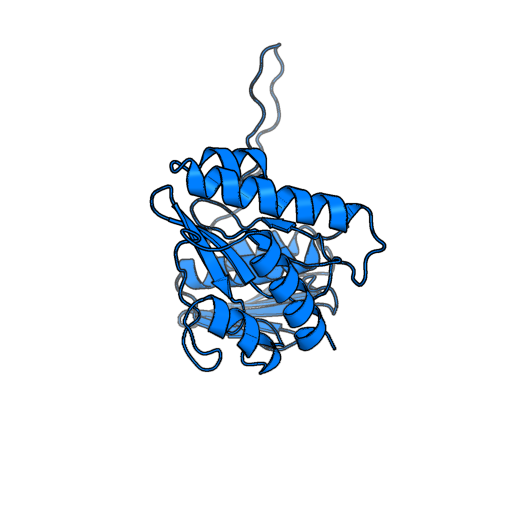155 PHE A CA 1
ATOM 1170 C C . PHE A 1 155 ? 3.667 1.024 1.108 1.00 88.81 155 PHE A C 1
ATOM 1172 O O . PHE A 1 155 ? 4.321 2.072 1.101 1.00 88.81 155 PHE A O 1
ATOM 1179 N N . VAL A 1 156 ? 4.067 -0.095 1.700 1.00 91.44 156 VAL A N 1
ATOM 1180 C CA . VAL A 1 156 ? 5.324 -0.212 2.432 1.00 91.44 156 VAL A CA 1
ATOM 1181 C C . VAL A 1 156 ? 6.351 -0.885 1.534 1.00 91.44 156 VAL A C 1
ATOM 1183 O O . VAL A 1 156 ? 6.108 -1.974 1.029 1.00 91.44 156 VAL A O 1
ATOM 1186 N N . TYR A 1 157 ? 7.509 -0.257 1.358 1.00 90.81 157 TYR A N 1
ATOM 1187 C CA . TYR A 1 157 ? 8.625 -0.782 0.574 1.00 90.81 157 TYR A CA 1
ATOM 1188 C C . TYR A 1 157 ? 9.862 -0.898 1.472 1.00 90.81 157 TYR A C 1
ATOM 1190 O O . TYR A 1 157 ? 10.678 0.031 1.525 1.00 90.81 157 TYR A O 1
ATOM 1198 N N . PRO A 1 158 ? 10.027 -2.018 2.203 1.00 92.12 158 PRO A N 1
ATOM 1199 C CA . PRO A 1 158 ? 11.200 -2.227 3.045 1.00 92.12 158 PRO A CA 1
ATOM 1200 C C . PRO A 1 158 ? 12.488 -2.048 2.234 1.00 92.12 158 PRO A C 1
ATOM 1202 O O . PRO A 1 158 ? 12.623 -2.606 1.144 1.00 92.12 158 PRO A O 1
ATOM 1205 N N . PHE A 1 159 ? 13.419 -1.231 2.739 1.00 89.62 159 PHE A N 1
ATOM 1206 C CA . PHE A 1 159 ? 14.678 -0.876 2.065 1.00 89.62 159 PHE A CA 1
ATOM 1207 C C . PHE A 1 159 ? 14.526 -0.261 0.659 1.00 89.62 159 PHE A C 1
ATOM 1209 O O . PHE A 1 159 ? 15.495 -0.228 -0.099 1.00 89.62 159 PHE A O 1
ATOM 1216 N N . GLY A 1 160 ? 13.336 0.222 0.289 1.00 85.00 160 GLY A N 1
ATOM 1217 C CA . GLY A 1 160 ? 13.071 0.771 -1.044 1.00 85.00 160 GLY A CA 1
ATOM 1218 C C . GLY A 1 160 ? 13.079 -0.277 -2.162 1.00 85.00 160 GLY A C 1
ATOM 1219 O O . GLY A 1 160 ? 13.310 0.070 -3.321 1.00 85.00 160 GLY A O 1
ATOM 1220 N N . ARG A 1 161 ? 12.865 -1.562 -1.833 1.00 89.81 161 ARG A N 1
ATOM 1221 C CA . ARG A 1 161 ? 12.751 -2.638 -2.836 1.00 89.81 161 ARG A CA 1
ATOM 1222 C C . ARG A 1 161 ? 11.560 -2.409 -3.766 1.00 89.81 161 ARG A C 1
ATOM 1224 O O . ARG A 1 161 ? 10.679 -1.614 -3.467 1.00 89.81 161 ARG A O 1
ATOM 1231 N N . ARG A 1 162 ? 11.542 -3.110 -4.900 1.00 88.31 162 ARG A N 1
ATOM 1232 C CA . ARG A 1 162 ? 10.631 -2.830 -6.019 1.00 88.31 162 ARG A CA 1
ATOM 1233 C C . ARG A 1 162 ? 9.166 -3.150 -5.738 1.00 88.31 162 ARG A C 1
ATOM 1235 O O . ARG A 1 162 ? 8.289 -2.398 -6.145 1.00 88.31 162 ARG A O 1
ATOM 1242 N N . PHE A 1 163 ? 8.894 -4.269 -5.076 1.00 89.38 163 PHE A N 1
ATOM 1243 C CA . PHE A 1 163 ? 7.538 -4.746 -4.819 1.00 89.38 163 PHE A CA 1
ATOM 1244 C C . PHE A 1 163 ? 7.214 -4.710 -3.322 1.00 89.38 163 PHE A C 1
ATOM 1246 O O . PHE A 1 163 ? 8.037 -5.168 -2.516 1.00 89.38 163 PHE A O 1
ATOM 1253 N N . PRO A 1 164 ? 6.035 -4.187 -2.937 1.00 93.25 164 PRO A N 1
ATOM 1254 C CA . PRO A 1 164 ? 5.644 -4.078 -1.542 1.00 93.25 164 PRO A CA 1
ATOM 1255 C C . PRO A 1 164 ? 5.051 -5.410 -1.044 1.00 93.25 164 PRO A C 1
ATOM 1257 O O . PRO A 1 164 ? 4.265 -6.027 -1.764 1.00 93.25 164 PRO A O 1
ATOM 1260 N N . PRO A 1 165 ? 5.357 -5.859 0.185 1.00 95.25 165 PRO A N 1
ATOM 1261 C CA . PRO A 1 165 ? 4.727 -7.038 0.780 1.00 95.25 165 PRO A CA 1
ATOM 1262 C C . PRO A 1 165 ? 3.246 -6.798 1.133 1.00 95.25 165 PRO A C 1
ATOM 1264 O O . PRO A 1 165 ? 2.407 -7.686 0.970 1.00 95.25 165 PRO A O 1
ATOM 1267 N N . PHE A 1 166 ? 2.913 -5.588 1.594 1.00 95.44 166 PHE A N 1
ATOM 1268 C CA . PHE A 1 166 ? 1.579 -5.205 2.054 1.00 95.44 166 PHE A CA 1
ATOM 1269 C C . PHE A 1 166 ? 1.354 -3.691 1.969 1.00 95.44 166 PHE A C 1
ATOM 1271 O O . PHE A 1 166 ? 2.259 -2.908 1.657 1.00 95.44 166 PHE A O 1
ATOM 1278 N N . LYS A 1 167 ? 0.120 -3.284 2.262 1.00 93.31 167 LYS A N 1
ATOM 1279 C CA . LYS A 1 167 ? -0.316 -1.892 2.328 1.00 93.31 167 LYS A CA 1
ATOM 1280 C C . LYS A 1 167 ? -1.249 -1.660 3.516 1.00 93.31 167 LYS A C 1
ATOM 1282 O O . LYS A 1 167 ? -2.031 -2.543 3.878 1.00 93.31 167 LYS A O 1
ATOM 1287 N N . PHE A 1 168 ? -1.204 -0.450 4.063 1.00 93.81 168 PHE A N 1
ATOM 1288 C CA . PHE A 1 168 ? -2.168 0.033 5.048 1.00 93.81 168 PHE A CA 1
ATOM 1289 C C . PHE A 1 168 ? -3.270 0.845 4.386 1.00 93.81 168 PHE A C 1
ATOM 1291 O O . PHE A 1 168 ? -3.021 1.559 3.425 1.00 93.81 168 PHE A O 1
ATOM 1298 N N . SER A 1 169 ? -4.482 0.788 4.912 1.00 90.62 169 SER A N 1
ATOM 1299 C CA . SER A 1 169 ? -5.597 1.639 4.486 1.00 90.62 169 SER A CA 1
ATOM 1300 C C . SER A 1 169 ? -6.437 2.026 5.694 1.00 90.62 169 SER A C 1
ATOM 1302 O O . SER A 1 169 ? -6.284 1.432 6.759 1.00 90.62 169 SER A O 1
ATOM 1304 N N . ILE A 1 170 ? -7.299 3.024 5.538 1.00 88.62 170 ILE A N 1
ATOM 1305 C CA . ILE A 1 170 ? -8.225 3.442 6.591 1.00 88.62 170 ILE A CA 1
ATOM 1306 C C . ILE A 1 170 ? -9.633 3.085 6.146 1.00 88.62 170 ILE A C 1
ATOM 1308 O O . ILE A 1 170 ? -10.027 3.399 5.022 1.00 88.62 170 ILE A O 1
ATOM 1312 N N . LYS A 1 171 ? -10.382 2.432 7.030 1.00 86.25 171 LYS A N 1
ATOM 1313 C CA . LYS A 1 171 ? -11.797 2.132 6.834 1.00 86.25 171 LYS A CA 1
ATOM 1314 C C . LYS A 1 171 ? -12.538 2.468 8.118 1.00 86.25 171 LYS A C 1
ATOM 1316 O O . LYS A 1 171 ? -12.185 1.937 9.162 1.00 86.25 171 LYS A O 1
ATOM 1321 N N . ASP A 1 172 ? -13.532 3.349 8.031 1.00 86.69 172 ASP A N 1
ATOM 1322 C CA . ASP A 1 172 ? -14.373 3.747 9.169 1.00 86.69 172 ASP A CA 1
ATOM 1323 C C . ASP A 1 172 ? -13.538 4.169 10.402 1.00 86.69 172 ASP A C 1
ATOM 1325 O O . ASP A 1 172 ? -13.754 3.696 11.512 1.00 86.69 172 ASP A O 1
ATOM 1329 N N . GLY A 1 173 ? -12.491 4.980 10.181 1.00 87.06 173 GLY A N 1
ATOM 1330 C CA . GLY A 1 173 ? -11.576 5.448 11.234 1.00 87.06 173 GLY A CA 1
ATOM 1331 C C . GLY A 1 173 ? -10.589 4.399 11.770 1.00 87.06 173 GLY A C 1
ATOM 1332 O O . GLY A 1 173 ? -9.735 4.729 12.595 1.00 87.06 173 GLY A O 1
ATOM 1333 N N . ARG A 1 174 ? -10.660 3.147 11.302 1.00 91.75 174 ARG A N 1
ATOM 1334 C CA . ARG A 1 174 ? -9.780 2.040 11.706 1.00 91.75 174 ARG A CA 1
ATOM 1335 C C . ARG A 1 174 ? -8.621 1.848 10.741 1.00 91.75 174 ARG A C 1
ATOM 1337 O O . ARG A 1 174 ? -8.787 1.973 9.524 1.00 91.75 174 ARG A O 1
ATOM 1344 N N . LEU A 1 175 ? -7.462 1.475 11.279 1.00 94.06 175 LEU A N 1
ATOM 1345 C CA . LEU A 1 175 ? -6.317 1.065 10.477 1.00 94.06 175 LEU A CA 1
ATOM 1346 C C . LEU A 1 175 ? -6.486 -0.386 10.031 1.00 94.06 175 LEU A C 1
ATOM 1348 O O . LEU A 1 175 ? -6.654 -1.306 10.832 1.00 94.06 175 LEU A O 1
ATOM 1352 N N . MET A 1 176 ? -6.381 -0.577 8.725 1.00 95.12 176 MET A N 1
ATOM 1353 C CA . MET A 1 176 ? -6.501 -1.867 8.070 1.00 95.12 176 MET A CA 1
ATOM 1354 C C . MET A 1 176 ? -5.190 -2.221 7.377 1.00 95.12 176 MET A C 1
ATOM 1356 O O . MET A 1 176 ? -4.540 -1.353 6.792 1.00 95.12 176 MET A O 1
ATOM 1360 N N . ILE A 1 177 ? -4.843 -3.502 7.359 1.00 96.50 177 ILE A N 1
ATOM 1361 C CA . ILE A 1 177 ? -3.704 -4.060 6.628 1.00 96.50 177 ILE A CA 1
ATOM 1362 C C . ILE A 1 177 ? -4.195 -5.070 5.588 1.00 96.50 177 ILE A C 1
ATOM 1364 O O . ILE A 1 177 ? -5.138 -5.823 5.819 1.00 96.50 177 ILE A O 1
ATOM 1368 N N . SER A 1 178 ? -3.568 -5.075 4.414 1.00 94.81 178 SER A N 1
ATOM 1369 C CA . SER A 1 178 ? -3.804 -6.074 3.365 1.00 94.81 178 SER A CA 1
ATOM 1370 C C . SER A 1 178 ? -2.500 -6.381 2.650 1.00 94.81 178 SER A C 1
ATOM 1372 O O . SER A 1 178 ? -1.701 -5.472 2.413 1.00 94.81 178 SER A O 1
ATOM 1374 N N . GLY A 1 179 ? -2.278 -7.639 2.284 1.00 93.31 179 GLY A N 1
ATOM 1375 C CA . GLY A 1 179 ? -1.119 -7.979 1.473 1.00 93.31 179 GLY A CA 1
ATOM 1376 C C . GLY A 1 179 ? -1.277 -7.618 0.002 1.00 93.31 179 GLY A C 1
ATOM 1377 O O . GLY A 1 179 ? -2.368 -7.347 -0.502 1.00 93.31 179 GLY A O 1
ATOM 1378 N N . CYS A 1 180 ? -0.149 -7.626 -0.700 1.00 91.81 180 CYS A N 1
ATOM 1379 C CA . CYS A 1 180 ? -0.071 -7.224 -2.101 1.00 91.81 180 CYS A CA 1
ATOM 1380 C C . CYS A 1 180 ? -0.076 -8.406 -3.086 1.00 91.81 180 CYS A C 1
ATOM 1382 O O . CYS A 1 180 ? 0.094 -8.185 -4.282 1.00 91.81 180 CYS A O 1
ATOM 1384 N N . TRP A 1 181 ? -0.334 -9.642 -2.636 1.00 92.19 181 TRP A N 1
ATOM 1385 C CA . TRP A 1 181 ? -0.310 -10.846 -3.487 1.00 92.19 181 TRP A CA 1
ATOM 1386 C C . TRP A 1 181 ? -1.418 -10.904 -4.549 1.00 92.19 181 TRP A C 1
ATOM 1388 O O . TRP A 1 181 ? -1.317 -11.683 -5.495 1.00 92.19 181 TRP A O 1
ATOM 1398 N N . LYS A 1 182 ? -2.444 -10.051 -4.435 1.00 85.38 182 LYS A N 1
ATOM 1399 C CA . LYS A 1 182 ? -3.445 -9.775 -5.485 1.00 85.38 182 LYS A CA 1
ATOM 1400 C C . LYS A 1 182 ? -3.437 -8.317 -5.964 1.00 85.38 182 LYS A C 1
ATOM 1402 O O . LYS A 1 182 ? -4.313 -7.923 -6.722 1.00 85.38 182 LYS A O 1
ATOM 1407 N N . GLY A 1 183 ? -2.483 -7.497 -5.516 1.00 67.12 183 GLY A N 1
ATOM 1408 C CA . GLY A 1 183 ? -2.244 -6.194 -6.138 1.00 67.12 183 GLY A CA 1
ATOM 1409 C C . GLY A 1 183 ? -1.553 -6.447 -7.467 1.00 67.12 183 GLY A C 1
ATOM 1410 O O . GLY A 1 183 ? -0.638 -7.260 -7.464 1.00 67.12 183 GLY A O 1
ATOM 1411 N N . ASN A 1 184 ? -2.013 -5.829 -8.559 1.00 67.69 184 ASN A N 1
ATOM 1412 C CA . ASN A 1 184 ? -1.573 -6.022 -9.954 1.00 67.69 184 ASN A CA 1
ATOM 1413 C C . ASN A 1 184 ? -0.073 -5.716 -10.183 1.00 67.69 184 ASN A C 1
ATOM 1415 O O . ASN A 1 184 ? 0.307 -4.816 -10.927 1.00 67.69 184 ASN A O 1
ATOM 1419 N N . PHE A 1 185 ? 0.796 -6.456 -9.510 1.00 77.38 185 PHE A N 1
ATOM 1420 C CA . PHE A 1 185 ? 2.243 -6.387 -9.559 1.00 77.38 185 PHE A CA 1
ATOM 1421 C C . PHE A 1 185 ? 2.752 -7.585 -10.358 1.00 77.38 185 PHE A C 1
ATOM 1423 O O . PHE A 1 185 ? 2.112 -8.629 -10.429 1.00 77.38 185 PHE A O 1
ATOM 1430 N N . LYS A 1 186 ? 3.973 -7.500 -10.891 1.00 78.75 186 LYS A N 1
ATOM 1431 C CA . LYS A 1 186 ? 4.598 -8.643 -11.592 1.00 78.75 186 LYS A CA 1
AT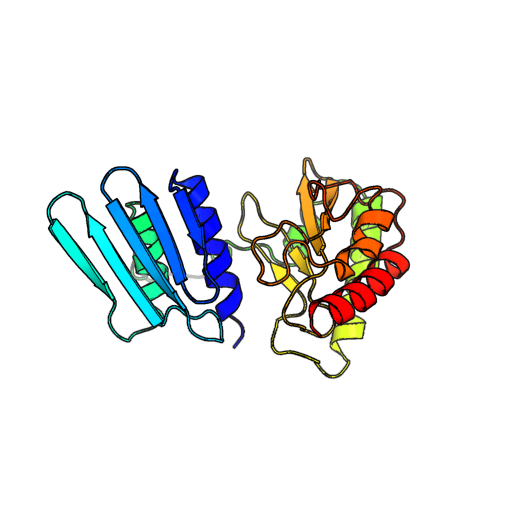OM 1432 C C . LYS A 1 186 ? 4.758 -9.887 -10.708 1.00 78.75 186 LYS A C 1
ATOM 1434 O O . LYS A 1 186 ? 4.977 -10.974 -11.222 1.00 78.75 186 LYS A O 1
ATOM 1439 N N . VAL A 1 187 ? 4.657 -9.710 -9.393 1.00 82.94 187 VAL A N 1
ATOM 1440 C CA . VAL A 1 187 ? 4.809 -10.753 -8.377 1.00 82.94 187 VAL A CA 1
ATOM 1441 C C . VAL A 1 187 ? 3.472 -11.250 -7.825 1.00 82.94 187 VAL A C 1
ATOM 1443 O O . VAL A 1 187 ? 3.468 -11.995 -6.852 1.00 82.94 187 VAL A O 1
ATOM 1446 N N . SER A 1 188 ? 2.324 -10.854 -8.386 1.00 86.19 188 SER A N 1
ATOM 1447 C CA . SER A 1 188 ? 1.025 -11.362 -7.922 1.00 86.19 188 SER A CA 1
ATOM 1448 C C . SER A 1 188 ? 0.998 -12.896 -7.926 1.00 86.19 188 SER A C 1
ATOM 1450 O O . SER A 1 188 ? 1.421 -13.530 -8.888 1.00 86.19 188 SER A O 1
ATOM 1452 N N . GLY A 1 189 ? 0.507 -13.496 -6.839 1.00 85.44 189 GLY A N 1
ATOM 1453 C CA . GLY A 1 189 ? 0.494 -14.951 -6.650 1.00 85.44 189 GLY A CA 1
ATOM 1454 C C . GLY A 1 189 ? 1.848 -15.590 -6.318 1.00 85.44 189 GLY A C 1
ATOM 1455 O O . GLY A 1 189 ? 1.932 -16.813 -6.276 1.00 85.44 189 GLY A O 1
ATOM 1456 N N . HIS A 1 190 ? 2.906 -14.810 -6.072 1.00 92.62 190 HIS A N 1
ATOM 1457 C CA . HIS A 1 190 ? 4.209 -15.360 -5.698 1.00 92.62 190 HIS A CA 1
ATOM 1458 C C . HIS A 1 190 ? 4.152 -16.064 -4.320 1.00 92.62 190 HIS A C 1
ATOM 1460 O O . HIS A 1 190 ? 3.694 -15.456 -3.350 1.00 92.62 190 HIS A O 1
ATOM 1466 N N . PRO A 1 191 ? 4.689 -17.292 -4.165 1.00 93.62 191 PRO A N 1
ATOM 1467 C CA . PRO A 1 191 ? 4.607 -18.047 -2.903 1.00 93.62 191 PRO A CA 1
ATOM 1468 C C . PRO A 1 191 ? 5.332 -17.362 -1.734 1.00 93.62 191 PRO A C 1
ATOM 1470 O O . PRO A 1 191 ? 5.031 -17.597 -0.571 1.00 93.62 191 PRO A O 1
ATOM 1473 N N . GLY A 1 192 ? 6.256 -16.443 -2.028 1.00 95.62 192 GLY A N 1
ATOM 1474 C CA . GLY A 1 192 ? 6.914 -15.604 -1.020 1.00 95.62 192 GLY A CA 1
ATOM 1475 C C . GLY A 1 192 ? 5.964 -14.733 -0.183 1.00 95.62 192 GLY A C 1
ATOM 1476 O O . GLY A 1 192 ? 6.403 -14.201 0.828 1.00 95.62 192 GLY A O 1
ATOM 1477 N N . PHE A 1 193 ? 4.689 -14.593 -0.565 1.00 96.88 193 PHE A N 1
ATOM 1478 C CA . PHE A 1 193 ? 3.668 -13.915 0.240 1.00 96.88 193 PHE A CA 1
ATOM 1479 C C . PHE A 1 193 ? 3.044 -14.789 1.346 1.00 96.88 193 PHE A C 1
ATOM 1481 O O . PHE A 1 193 ? 2.318 -14.246 2.179 1.00 96.88 193 PHE A O 1
ATOM 1488 N N . ALA A 1 194 ? 3.327 -16.094 1.402 1.00 96.75 194 ALA A N 1
ATOM 1489 C CA . ALA A 1 194 ? 2.685 -17.020 2.342 1.00 96.75 194 ALA A CA 1
ATOM 1490 C C . ALA A 1 194 ? 2.827 -16.605 3.820 1.00 96.75 194 ALA A C 1
ATOM 1492 O O . ALA A 1 194 ? 1.870 -16.698 4.589 1.00 96.75 194 ALA A O 1
ATOM 1493 N N . GLU A 1 195 ? 3.992 -16.082 4.226 1.00 97.06 195 GLU A N 1
ATOM 1494 C CA . GLU A 1 195 ? 4.207 -15.633 5.611 1.00 97.06 195 GLU A CA 1
ATOM 1495 C C . GLU A 1 195 ? 3.291 -14.459 5.992 1.00 97.06 195 GLU A C 1
ATOM 1497 O O . GLU A 1 195 ? 2.671 -14.483 7.055 1.00 97.06 195 GLU A O 1
ATOM 1502 N N . ILE A 1 196 ? 3.158 -13.445 5.124 1.00 97.38 196 ILE A N 1
ATOM 1503 C CA . ILE A 1 196 ? 2.262 -12.314 5.406 1.00 97.38 196 ILE A CA 1
ATOM 1504 C C . ILE A 1 196 ? 0.793 -12.732 5.296 1.00 97.38 196 ILE A C 1
ATOM 1506 O O . ILE A 1 196 ? -0.029 -12.225 6.048 1.00 97.38 196 ILE A O 1
ATOM 1510 N N . ALA A 1 197 ? 0.443 -13.673 4.417 1.00 96.50 197 ALA A N 1
ATOM 1511 C CA . ALA A 1 197 ? -0.917 -14.199 4.362 1.00 96.50 197 ALA A CA 1
ATOM 1512 C C . ALA A 1 197 ? -1.281 -14.917 5.670 1.00 96.50 197 ALA A C 1
ATOM 1514 O O . ALA A 1 197 ? -2.303 -14.592 6.273 1.00 96.50 197 ALA A O 1
ATOM 1515 N N . THR A 1 198 ? -0.387 -15.777 6.167 1.00 97.25 198 THR A N 1
ATOM 1516 C CA . THR A 1 198 ? -0.549 -16.500 7.439 1.00 97.25 198 THR A CA 1
ATOM 1517 C C . THR A 1 198 ? -0.711 -15.542 8.618 1.00 97.25 198 THR A C 1
ATOM 1519 O O . THR A 1 198 ? -1.639 -15.711 9.408 1.00 97.25 198 THR A O 1
ATOM 1522 N N . LEU A 1 199 ? 0.128 -14.499 8.708 1.00 96.94 199 LEU A N 1
ATOM 1523 C CA . LEU A 1 199 ? 0.016 -13.467 9.750 1.00 96.94 199 LEU A CA 1
ATOM 1524 C C . LEU A 1 199 ? -1.368 -12.804 9.756 1.00 96.94 199 LEU A C 1
ATOM 1526 O O . LEU A 1 199 ? -1.922 -12.506 10.808 1.00 96.94 199 LEU A O 1
ATOM 1530 N N . LEU A 1 200 ? -1.940 -12.587 8.571 1.00 96.25 200 LEU A N 1
ATOM 1531 C CA . LEU A 1 200 ? -3.250 -11.963 8.405 1.00 96.25 200 LEU A CA 1
ATOM 1532 C C . LEU A 1 200 ? -4.418 -12.959 8.497 1.00 96.25 200 LEU A C 1
ATOM 1534 O O . LEU A 1 200 ? -5.553 -12.575 8.200 1.00 96.25 200 LEU A O 1
ATOM 1538 N N . GLY A 1 201 ? -4.161 -14.219 8.873 1.00 96.00 201 GLY A N 1
ATOM 1539 C CA . GLY A 1 201 ? -5.166 -15.284 8.941 1.00 96.00 201 GLY A CA 1
ATOM 1540 C C . GLY A 1 201 ? -5.753 -15.646 7.574 1.00 96.00 201 GLY A C 1
ATOM 1541 O O . GLY A 1 201 ? -6.940 -15.953 7.465 1.00 96.00 201 GLY A O 1
ATOM 1542 N N . GLN A 1 202 ? -4.950 -15.530 6.518 1.00 96.25 202 GLN A N 1
ATOM 1543 C CA . GLN A 1 202 ? -5.336 -15.689 5.118 1.00 96.25 202 GLN A CA 1
ATOM 1544 C C . GLN A 1 202 ? -4.401 -16.661 4.385 1.00 96.25 202 GLN A C 1
ATOM 1546 O O . GLN A 1 202 ? -3.399 -17.122 4.922 1.00 96.25 202 GLN A O 1
ATOM 1551 N N . ASP A 1 203 ? -4.749 -16.946 3.133 1.00 94.25 203 ASP A N 1
ATOM 1552 C CA . ASP A 1 203 ? -3.995 -17.783 2.200 1.00 94.25 203 ASP A CA 1
ATOM 1553 C C . ASP A 1 203 ? -3.592 -16.919 0.991 1.00 94.25 203 ASP A C 1
ATOM 1555 O O . ASP A 1 203 ? -4.425 -16.182 0.445 1.00 94.25 203 ASP A O 1
ATOM 1559 N N . GLU A 1 204 ? -2.324 -16.972 0.575 1.00 92.88 204 GLU A N 1
ATOM 1560 C CA . GLU A 1 204 ? -1.791 -16.160 -0.525 1.00 92.88 204 GLU A CA 1
ATOM 1561 C C . GLU A 1 204 ? -2.359 -16.544 -1.902 1.00 92.88 204 GLU A C 1
ATOM 1563 O O . GLU A 1 204 ? -2.366 -15.735 -2.838 1.00 92.88 204 GLU A O 1
ATOM 1568 N N . SER A 1 205 ? -2.889 -17.760 -2.044 1.00 91.12 205 SER A N 1
ATOM 1569 C CA . SER A 1 205 ? -3.634 -18.174 -3.234 1.00 91.12 205 SER A CA 1
ATOM 1570 C C . SER A 1 205 ? -5.022 -17.519 -3.289 1.00 91.12 205 SER A C 1
ATOM 1572 O O . SER A 1 205 ? -5.540 -17.247 -4.382 1.00 91.12 205 SER A O 1
ATOM 1574 N N . GLY A 1 206 ? -5.582 -17.178 -2.124 1.00 87.88 206 GLY A N 1
ATOM 1575 C CA . GLY A 1 206 ? -6.896 -16.574 -1.929 1.00 87.88 206 GLY A CA 1
ATOM 1576 C C . GLY A 1 206 ? -6.939 -15.042 -2.061 1.00 87.88 206 GLY A C 1
ATOM 1577 O O . GLY A 1 206 ? -5.951 -14.389 -2.414 1.00 87.88 206 GLY A O 1
ATOM 1578 N N . PRO A 1 207 ? -8.111 -14.422 -1.823 1.00 88.00 207 PRO A N 1
ATOM 1579 C CA . PRO A 1 207 ? -8.263 -12.970 -1.886 1.00 88.00 207 PRO A CA 1
ATOM 1580 C C . PRO A 1 207 ? -7.448 -12.273 -0.787 1.00 88.00 207 PRO A C 1
ATOM 1582 O O . PRO A 1 207 ? -7.494 -12.689 0.363 1.00 88.00 207 PRO A O 1
ATOM 1585 N N . ALA A 1 208 ? -6.778 -11.167 -1.126 1.00 90.38 208 ALA A N 1
ATOM 1586 C CA . ALA A 1 208 ? -6.060 -10.324 -0.168 1.00 90.38 208 ALA A CA 1
ATOM 1587 C C . ALA A 1 208 ? -7.018 -9.341 0.527 1.00 90.38 208 ALA A C 1
ATOM 1589 O O . ALA A 1 208 ? -7.137 -8.175 0.139 1.00 90.38 208 ALA A O 1
ATOM 1590 N N . LYS A 1 209 ? -7.756 -9.818 1.531 1.00 92.38 209 LYS A N 1
ATOM 1591 C CA . LYS A 1 209 ? -8.718 -9.004 2.281 1.00 92.38 209 LYS A CA 1
ATOM 1592 C C . LYS A 1 209 ? -7.995 -8.049 3.227 1.00 92.38 209 LYS A C 1
ATOM 1594 O O . LYS A 1 209 ? -7.019 -8.415 3.881 1.00 92.38 209 LYS A O 1
ATOM 1599 N N . ALA A 1 210 ? -8.521 -6.832 3.324 1.00 92.31 210 ALA A N 1
ATOM 1600 C CA . ALA A 1 210 ? -8.125 -5.886 4.355 1.00 92.31 210 ALA A CA 1
ATOM 1601 C C . ALA A 1 210 ? -8.696 -6.316 5.711 1.00 92.31 210 ALA A C 1
ATOM 1603 O O . ALA A 1 210 ? -9.912 -6.469 5.845 1.00 92.31 210 ALA A O 1
ATOM 1604 N N . VAL A 1 211 ? -7.823 -6.492 6.700 1.00 95.00 211 VAL A N 1
ATOM 1605 C CA . VAL A 1 211 ? -8.174 -6.870 8.077 1.00 95.00 211 VAL A CA 1
ATOM 1606 C C . VAL A 1 211 ? -7.709 -5.791 9.061 1.00 95.00 211 VAL A C 1
ATOM 1608 O O . VAL A 1 211 ? -6.763 -5.067 8.741 1.00 95.00 211 VAL A O 1
ATOM 1611 N N . PRO A 1 212 ? -8.370 -5.625 10.220 1.00 95.62 212 PRO A N 1
ATOM 1612 C CA . PRO A 1 212 ? -7.919 -4.682 11.240 1.00 95.62 212 PRO A CA 1
ATOM 1613 C C . PRO A 1 212 ? -6.516 -5.034 11.738 1.00 95.62 212 PRO A C 1
ATOM 1615 O O . PRO A 1 212 ? -6.174 -6.210 11.831 1.00 95.62 212 PRO A O 1
ATOM 1618 N N . VAL A 1 213 ? -5.725 -4.027 12.109 1.00 95.88 213 VAL A N 1
ATOM 1619 C CA . VAL A 1 213 ? -4.416 -4.256 12.755 1.00 95.88 213 VAL A CA 1
ATOM 1620 C C . VAL A 1 213 ? -4.528 -4.624 14.237 1.00 95.88 213 VAL A C 1
ATOM 1622 O O . VAL A 1 213 ? -3.526 -4.937 14.872 1.00 95.88 213 VAL A O 1
ATOM 1625 N N . ALA A 1 214 ? -5.729 -4.545 14.813 1.00 91.25 214 ALA A N 1
ATOM 1626 C CA . ALA A 1 214 ? -5.955 -4.815 16.224 1.00 91.25 214 ALA A CA 1
ATOM 1627 C C . ALA A 1 214 ? -5.459 -6.222 16.603 1.00 91.25 214 ALA A C 1
ATOM 1629 O O . ALA A 1 214 ? -5.890 -7.216 16.022 1.00 91.25 214 ALA A O 1
ATOM 1630 N N . GLY A 1 215 ? -4.564 -6.289 17.591 1.00 88.94 215 GLY A N 1
ATOM 1631 C CA . GLY A 1 215 ? -3.939 -7.533 18.052 1.00 88.94 215 GLY A CA 1
ATOM 1632 C C . GLY A 1 215 ? -2.663 -7.934 17.306 1.00 88.94 215 GLY A C 1
ATOM 1633 O O . GLY A 1 215 ? -2.047 -8.918 17.699 1.00 88.94 215 GLY A O 1
ATOM 1634 N N . LEU A 1 216 ? -2.245 -7.184 16.280 1.00 95.06 216 LEU A N 1
ATOM 1635 C CA . LEU A 1 216 ? -0.947 -7.371 15.633 1.00 95.06 216 LEU A CA 1
ATOM 1636 C C . LEU A 1 216 ? 0.151 -6.584 16.355 1.00 95.06 216 LEU A C 1
ATOM 1638 O O . LEU A 1 216 ? -0.083 -5.485 16.863 1.00 95.06 216 LEU A O 1
ATOM 1642 N N . ASP A 1 217 ? 1.366 -7.123 16.326 1.00 94.44 217 ASP A N 1
ATOM 1643 C CA . ASP A 1 217 ? 2.573 -6.454 16.806 1.00 94.44 217 ASP A CA 1
ATOM 1644 C C . ASP A 1 217 ? 3.277 -5.722 15.636 1.00 94.44 217 ASP A C 1
ATOM 1646 O O . ASP A 1 217 ? 3.528 -6.334 14.589 1.00 94.44 217 ASP A O 1
ATOM 1650 N N . PRO A 1 218 ? 3.586 -4.413 15.753 1.00 95.06 218 PRO A N 1
ATOM 1651 C CA . PRO A 1 218 ? 4.257 -3.668 14.689 1.00 95.06 218 PRO A CA 1
ATOM 1652 C C . PRO A 1 218 ? 5.659 -4.202 14.349 1.00 95.06 218 PRO A C 1
ATOM 1654 O O . PRO A 1 218 ? 6.037 -4.163 13.173 1.00 95.06 218 PRO A O 1
ATOM 1657 N N . ASP A 1 219 ? 6.415 -4.716 15.322 1.00 96.06 219 ASP A N 1
ATOM 1658 C CA . ASP A 1 219 ? 7.736 -5.315 15.109 1.00 96.06 219 ASP A CA 1
ATOM 1659 C C . ASP A 1 219 ? 7.626 -6.624 14.325 1.00 96.06 219 ASP A C 1
ATOM 1661 O O . ASP A 1 219 ? 8.375 -6.845 13.368 1.00 96.06 219 ASP A O 1
ATOM 1665 N N . GLU A 1 220 ? 6.658 -7.473 14.674 1.00 97.44 220 GLU A N 1
ATOM 1666 C CA . GLU A 1 220 ? 6.406 -8.729 13.961 1.00 97.44 220 GLU A CA 1
ATOM 1667 C C . GLU A 1 220 ? 5.978 -8.469 12.509 1.00 97.44 220 GLU A C 1
ATOM 1669 O O . GLU A 1 220 ? 6.549 -9.040 11.572 1.00 97.44 220 GLU A O 1
ATOM 1674 N N . VAL A 1 221 ? 5.034 -7.541 12.303 1.00 97.44 221 VAL A N 1
ATOM 1675 C CA . VAL A 1 221 ? 4.571 -7.134 10.966 1.00 97.44 221 VAL A CA 1
ATOM 1676 C C . VAL A 1 221 ? 5.729 -6.582 10.130 1.00 97.44 221 VAL A C 1
ATOM 1678 O O . VAL A 1 221 ? 5.834 -6.891 8.940 1.00 97.44 221 VAL A O 1
ATOM 1681 N N . TRP A 1 222 ? 6.627 -5.794 10.728 1.00 96.75 222 TRP A N 1
ATOM 1682 C CA . TRP A 1 222 ? 7.819 -5.286 10.047 1.00 96.75 222 TRP A CA 1
ATOM 1683 C C . TRP A 1 222 ? 8.795 -6.403 9.662 1.00 96.75 222 TRP A C 1
ATOM 1685 O O . TRP A 1 222 ? 9.239 -6.457 8.512 1.00 96.75 222 TRP A O 1
ATOM 1695 N N . GLN A 1 223 ? 9.109 -7.316 10.584 1.00 97.12 223 GLN A N 1
ATOM 1696 C CA . GLN A 1 223 ? 10.039 -8.421 10.336 1.00 97.12 223 GLN A CA 1
ATOM 1697 C C . GLN A 1 223 ? 9.534 -9.356 9.232 1.00 97.12 223 GLN A C 1
ATOM 1699 O O . GLN A 1 223 ? 10.283 -9.680 8.305 1.00 97.12 223 GLN A O 1
ATOM 1704 N N . ILE A 1 224 ? 8.259 -9.753 9.296 1.00 97.44 224 ILE A N 1
ATOM 1705 C CA . ILE A 1 224 ? 7.610 -10.551 8.248 1.00 97.44 224 ILE A CA 1
ATOM 1706 C C . ILE A 1 224 ? 7.583 -9.760 6.937 1.00 97.44 224 ILE A C 1
ATOM 1708 O O . ILE A 1 224 ? 7.939 -10.290 5.885 1.00 97.44 224 ILE A O 1
ATOM 1712 N N . GLY A 1 225 ? 7.255 -8.468 6.998 1.00 96.75 225 GLY A N 1
ATOM 1713 C CA . GLY A 1 225 ? 7.311 -7.556 5.860 1.00 96.75 225 GLY A CA 1
ATOM 1714 C C . GLY A 1 225 ? 8.663 -7.542 5.151 1.00 96.75 225 GLY A C 1
ATOM 1715 O O . GLY A 1 225 ? 8.707 -7.673 3.927 1.00 96.75 225 GLY A O 1
ATOM 1716 N N . ASP A 1 226 ? 9.774 -7.421 5.885 1.00 96.19 226 ASP A N 1
ATOM 1717 C CA . ASP A 1 226 ? 11.118 -7.456 5.296 1.00 96.19 226 ASP A CA 1
ATOM 1718 C C . ASP A 1 226 ? 11.424 -8.819 4.662 1.00 96.19 226 ASP A C 1
ATOM 1720 O O . ASP A 1 226 ? 11.925 -8.859 3.536 1.00 96.19 226 ASP A O 1
ATOM 1724 N N . ARG A 1 227 ? 11.094 -9.935 5.328 1.00 97.19 227 ARG A N 1
ATOM 1725 C CA . ARG A 1 227 ? 11.321 -11.285 4.777 1.00 97.19 227 ARG A CA 1
ATOM 1726 C C . ARG A 1 227 ? 10.541 -11.513 3.486 1.00 97.19 227 ARG A C 1
ATOM 1728 O O . ARG A 1 227 ? 11.140 -11.891 2.477 1.00 97.19 227 ARG A O 1
ATOM 1735 N N . VAL A 1 228 ? 9.248 -11.195 3.484 1.00 97.12 228 VAL A N 1
ATOM 1736 C CA . VAL A 1 228 ? 8.389 -11.282 2.294 1.00 97.12 228 VAL A CA 1
ATOM 1737 C C . VAL A 1 228 ? 8.906 -10.355 1.199 1.00 97.12 228 VAL A C 1
ATOM 1739 O O . VAL A 1 228 ? 9.064 -10.779 0.057 1.00 97.12 228 VAL A O 1
ATOM 1742 N N . SER A 1 229 ? 9.256 -9.111 1.541 1.00 95.56 229 SER A N 1
ATOM 1743 C CA . SER A 1 229 ? 9.841 -8.156 0.597 1.00 95.56 229 SER A CA 1
ATOM 1744 C C . SER A 1 229 ? 11.119 -8.705 -0.042 1.00 95.56 229 SER A C 1
ATOM 1746 O O . SER A 1 229 ? 11.282 -8.585 -1.251 1.00 95.56 229 SER A O 1
ATOM 1748 N N . ARG A 1 230 ? 12.011 -9.358 0.711 1.00 95.00 230 ARG A N 1
ATOM 1749 C CA . ARG A 1 230 ? 13.188 -10.026 0.133 1.00 95.00 230 ARG A CA 1
ATOM 1750 C C . ARG A 1 230 ? 12.795 -11.176 -0.786 1.00 95.00 230 ARG A C 1
ATOM 1752 O O . ARG A 1 230 ? 13.391 -11.305 -1.845 1.00 95.00 230 ARG A O 1
ATOM 1759 N N . ALA A 1 231 ? 11.829 -12.003 -0.392 1.00 95.50 231 ALA A N 1
ATOM 1760 C CA . ALA A 1 231 ? 11.432 -13.184 -1.154 1.00 95.50 231 ALA A CA 1
ATOM 1761 C C . ALA A 1 231 ? 10.828 -12.831 -2.521 1.00 95.50 231 ALA A C 1
ATOM 1763 O O . ALA A 1 231 ? 11.176 -13.460 -3.512 1.00 95.50 231 ALA A O 1
ATOM 1764 N N . ILE A 1 232 ? 9.960 -11.818 -2.584 1.00 93.69 232 ILE A N 1
ATOM 1765 C CA . ILE A 1 232 ? 9.272 -11.420 -3.825 1.00 93.69 232 ILE A CA 1
ATOM 1766 C C . ILE A 1 232 ? 10.129 -10.528 -4.739 1.00 93.69 232 ILE A C 1
ATOM 1768 O O . ILE A 1 232 ? 9.741 -10.263 -5.869 1.00 93.69 232 ILE A O 1
ATOM 1772 N N . ASN A 1 233 ? 11.261 -10.009 -4.253 1.00 90.31 233 ASN A N 1
ATOM 1773 C CA . ASN A 1 233 ? 12.161 -9.129 -5.014 1.00 90.31 233 ASN A CA 1
ATOM 1774 C C . ASN A 1 233 ? 13.493 -9.810 -5.393 1.00 90.31 233 ASN A C 1
ATOM 1776 O O . ASN A 1 233 ? 14.458 -9.106 -5.696 1.00 90.31 233 ASN A O 1
ATOM 1780 N N . ARG A 1 234 ? 13.567 -11.143 -5.320 1.00 84.31 234 ARG A N 1
ATOM 1781 C CA . ARG A 1 234 ? 14.718 -11.938 -5.774 1.00 84.31 234 ARG A CA 1
ATOM 1782 C C . ARG A 1 234 ? 14.610 -12.330 -7.240 1.00 84.31 234 ARG A C 1
ATOM 1784 O O . ARG A 1 234 ? 13.472 -12.395 -7.750 1.00 84.31 234 ARG A O 1
#